Protein AF-A0A9D6KV95-F1 (afdb_monomer)

Solvent-accessible surface area (backbone atoms only — not comparable to full-atom values): 18422 Å² total; per-residue (Å²): 115,72,66,62,53,50,46,55,52,43,50,53,50,42,50,50,50,50,62,64,42,47,57,49,56,52,49,45,55,52,46,52,54,50,48,54,51,51,51,53,50,50,53,53,50,52,51,53,49,51,54,50,44,54,51,52,53,50,56,49,51,55,49,34,58,76,68,70,52,84,75,67,75,80,64,77,76,56,73,48,52,67,50,48,48,52,51,50,52,55,55,71,69,46,84,87,65,51,77,67,52,55,51,51,52,54,54,49,52,58,49,40,52,51,48,43,54,50,52,52,54,48,52,54,51,51,51,52,46,53,52,47,54,55,49,43,55,54,37,51,50,52,47,52,50,51,49,52,51,45,50,52,49,41,43,73,71,32,87,53,58,83,49,45,65,56,55,49,54,50,50,52,50,54,54,72,76,29,95,79,53,66,58,63,60,56,72,68,44,57,77,79,56,55,56,59,52,46,18,28,55,24,0,29,50,18,24,51,57,56,44,52,64,56,67,76,73,48,96,64,86,85,50,74,67,59,52,53,53,45,30,52,44,3,22,50,36,10,45,51,51,53,51,49,52,54,51,49,54,57,58,54,41,77,78,41,99,68,67,77,70,63,59,62,58,61,68,30,68,67,49,34,36,53,50,5,26,51,28,6,50,45,26,62,61,51,50,50,50,50,52,53,51,52,51,47,57,63,53,64,76,66,65,79,86,78,77,84,80,78,88,83,85,83,80,91,78,89,79,83,87,79,86,83,90,85,135

Radius of gyration: 51.61 Å; Cα contacts (8 Å, |Δi|>4): 199; chains: 1; bounding box: 146×83×122 Å

pLDDT: mean 74.91, std 17.54, range [34.06, 97.62]

Mean predicted aligned error: 19.2 Å

Sequence (327 aa):
MRDFARLADADRQIQQLQQQSAGPRGEQLQVQQRIAALDAQSQAAQASVNDARASIVGNIADIEARANVQNSQSVAADVSSQALSQRINALAGRGGLSSGDQRSVTTLRAQVQRMAEQEASHDDTSAERTALVSRQRLVDGQVAESDRQIYALQQQVLPDYQQYTRVRNEAYALQGMSPLGITTLLAQGSPSLLSPLLVVLMGALGSLLYLFPAYLNRPQPVTMAEIAVRLIFGMCAALALYVLLNAAVAGISLTQNAAQASTSSLLNPFTVSLIGIIAGVLSEDIAKWIQDRGRGIFTQSGAPAAAQPAPQDSGSMVNPHGGPNAP

Structure (mmCIF, N/CA/C/O backbone):
data_AF-A0A9D6KV95-F1
#
_entry.id   AF-A0A9D6KV95-F1
#
loop_
_atom_site.group_PDB
_atom_site.id
_atom_site.type_symbol
_atom_site.label_atom_id
_atom_site.label_alt_id
_atom_site.label_comp_id
_atom_site.label_asym_id
_atom_site.label_entity_id
_atom_site.label_seq_id
_atom_site.pdbx_PDB_ins_code
_atom_site.Cartn_x
_atom_site.Cartn_y
_atom_site.Cartn_z
_atom_site.occupancy
_atom_site.B_iso_or_equiv
_atom_site.auth_seq_id
_atom_site.auth_comp_id
_atom_site.auth_asym_id
_atom_site.auth_atom_id
_atom_site.pdbx_PDB_model_num
ATOM 1 N N . MET A 1 1 ? 13.955 -0.085 -39.025 1.00 47.88 1 MET A N 1
ATOM 2 C CA . MET A 1 1 ? 12.845 0.899 -38.926 1.00 47.88 1 MET A CA 1
ATOM 3 C C . MET A 1 1 ? 11.575 0.335 -38.275 1.00 47.88 1 MET A C 1
ATOM 5 O O . MET A 1 1 ? 11.036 1.024 -37.424 1.00 47.88 1 MET A O 1
ATOM 9 N N . ARG A 1 2 ? 11.092 -0.878 -38.608 1.00 57.56 2 ARG A N 1
ATOM 10 C CA . ARG A 1 2 ? 9.844 -1.430 -38.023 1.00 57.56 2 ARG A CA 1
ATOM 11 C C . ARG A 1 2 ? 9.891 -1.671 -36.503 1.00 57.56 2 ARG A C 1
ATOM 13 O O . ARG A 1 2 ? 8.879 -1.453 -35.849 1.00 57.56 2 ARG A O 1
ATOM 20 N N . ASP A 1 3 ? 11.041 -2.040 -35.941 1.00 64.81 3 ASP A N 1
ATOM 21 C CA . ASP A 1 3 ? 11.126 -2.407 -34.514 1.00 64.81 3 ASP A CA 1
ATOM 22 C C . ASP A 1 3 ? 11.155 -1.196 -33.568 1.00 64.81 3 ASP A C 1
ATOM 24 O O . ASP A 1 3 ? 10.534 -1.228 -32.512 1.00 64.81 3 ASP A O 1
ATOM 28 N N . PHE A 1 4 ? 11.765 -0.078 -33.981 1.00 69.31 4 PHE A N 1
ATOM 29 C CA . PHE A 1 4 ? 11.741 1.172 -33.204 1.00 69.31 4 PHE A CA 1
ATOM 30 C C . PHE A 1 4 ? 10.361 1.839 -33.192 1.00 69.31 4 PHE A C 1
ATOM 32 O O . PHE A 1 4 ? 9.965 2.397 -32.174 1.00 69.31 4 PHE A O 1
ATOM 39 N N . ALA A 1 5 ? 9.611 1.760 -34.297 1.00 75.12 5 ALA A N 1
ATOM 40 C CA . ALA A 1 5 ? 8.231 2.243 -34.333 1.00 75.12 5 ALA A CA 1
ATOM 41 C C . ALA A 1 5 ? 7.338 1.432 -33.379 1.00 75.12 5 ALA A C 1
ATOM 43 O O . ALA A 1 5 ? 6.590 2.011 -32.599 1.00 75.12 5 ALA A O 1
ATOM 44 N N . ARG A 1 6 ? 7.494 0.099 -33.364 1.00 76.06 6 ARG A N 1
ATOM 45 C CA . ARG A 1 6 ? 6.788 -0.789 -32.425 1.00 76.06 6 ARG A CA 1
ATOM 46 C C . ARG A 1 6 ? 7.155 -0.523 -30.965 1.00 76.06 6 ARG A C 1
ATOM 48 O O . ARG A 1 6 ? 6.264 -0.522 -30.125 1.00 76.06 6 ARG A O 1
ATOM 55 N N . LEU A 1 7 ? 8.430 -0.259 -30.673 1.00 77.56 7 LEU A N 1
ATOM 56 C CA . LEU A 1 7 ? 8.883 0.133 -29.334 1.00 77.56 7 LEU A CA 1
ATOM 57 C C . LEU A 1 7 ? 8.237 1.455 -28.891 1.00 77.56 7 LEU A C 1
ATOM 59 O O . LEU A 1 7 ? 7.702 1.531 -27.791 1.00 77.56 7 LEU A O 1
ATOM 63 N N . ALA A 1 8 ? 8.225 2.473 -29.756 1.00 77.44 8 ALA A N 1
ATOM 64 C CA . ALA A 1 8 ? 7.615 3.768 -29.452 1.00 77.44 8 ALA A CA 1
ATOM 65 C C . ALA A 1 8 ? 6.086 3.683 -29.276 1.00 77.44 8 ALA A C 1
ATOM 67 O O . ALA A 1 8 ? 5.513 4.385 -28.441 1.00 77.44 8 ALA A O 1
ATOM 68 N N . ASP A 1 9 ? 5.412 2.829 -30.049 1.00 83.31 9 ASP A N 1
ATOM 69 C CA . ASP A 1 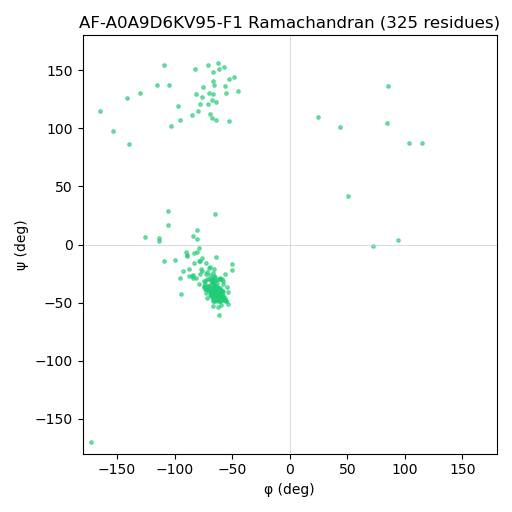9 ? 3.975 2.575 -29.910 1.00 83.31 9 ASP A CA 1
ATOM 70 C C . ASP A 1 9 ? 3.654 1.854 -28.597 1.00 83.31 9 ASP A C 1
ATOM 72 O O . ASP A 1 9 ? 2.756 2.281 -27.868 1.00 83.31 9 ASP A O 1
ATOM 76 N N . ALA A 1 10 ? 4.423 0.817 -28.255 1.00 80.56 10 ALA A N 1
ATOM 77 C CA . ALA A 1 10 ? 4.279 0.103 -26.992 1.00 80.56 10 ALA A CA 1
ATOM 78 C C . ALA A 1 10 ? 4.582 0.999 -25.785 1.00 80.56 10 ALA A C 1
ATOM 80 O O . ALA A 1 10 ? 3.836 0.968 -24.812 1.00 80.56 10 ALA A O 1
ATOM 81 N N . ASP A 1 11 ? 5.602 1.860 -25.851 1.00 81.25 11 ASP A N 1
ATOM 82 C CA . ASP A 1 11 ? 5.902 2.816 -24.781 1.00 81.25 11 ASP A CA 1
ATOM 83 C C . ASP A 1 11 ? 4.758 3.809 -24.560 1.00 81.25 11 ASP A C 1
ATOM 85 O O . ASP A 1 11 ? 4.402 4.087 -23.415 1.00 81.25 11 ASP A O 1
ATOM 89 N N . ARG A 1 12 ? 4.134 4.318 -25.632 1.00 87.38 12 ARG A N 1
ATOM 90 C CA . ARG A 1 12 ? 2.954 5.188 -25.508 1.00 87.38 12 ARG A CA 1
ATOM 91 C C . ARG A 1 12 ? 1.791 4.465 -24.833 1.00 87.38 12 ARG A C 1
ATOM 93 O O . ARG A 1 12 ? 1.151 5.042 -23.957 1.00 87.38 12 ARG A O 1
ATOM 100 N N . GLN A 1 13 ? 1.541 3.210 -25.199 1.00 86.38 13 GLN A N 1
ATOM 101 C CA . GLN A 1 13 ? 0.487 2.397 -24.585 1.00 86.38 13 GLN A CA 1
ATOM 102 C C . GLN A 1 13 ? 0.795 2.070 -23.118 1.00 86.38 13 GLN A C 1
ATOM 104 O O . GLN A 1 13 ? -0.075 2.213 -22.264 1.00 86.38 13 GLN A O 1
ATOM 109 N N . ILE A 1 14 ? 2.043 1.722 -22.794 1.00 82.81 14 ILE A N 1
ATOM 110 C CA . ILE A 1 14 ? 2.486 1.484 -21.415 1.00 82.81 14 ILE A CA 1
ATOM 111 C C . ILE A 1 14 ? 2.344 2.758 -20.578 1.00 82.81 14 ILE A C 1
ATOM 113 O O . ILE A 1 14 ? 1.854 2.684 -19.456 1.00 82.81 14 ILE A O 1
ATOM 117 N N . GLN A 1 15 ? 2.711 3.931 -21.102 1.00 86.25 15 GLN A N 1
ATOM 118 C CA . GLN A 1 15 ? 2.525 5.203 -20.395 1.00 86.25 15 GLN A CA 1
ATOM 119 C C . GLN A 1 15 ? 1.046 5.513 -20.147 1.00 86.25 15 GLN A C 1
ATOM 121 O O . GLN A 1 15 ? 0.695 5.965 -19.058 1.00 86.25 15 GLN A O 1
ATOM 126 N N . GLN A 1 16 ? 0.171 5.243 -21.118 1.00 87.69 16 GLN A N 1
ATOM 127 C CA . GLN A 1 16 ? -1.274 5.404 -20.943 1.00 87.69 16 GLN A CA 1
ATOM 128 C C . GLN A 1 16 ? -1.822 4.457 -19.871 1.00 87.69 16 GLN A C 1
ATOM 130 O O . GLN A 1 16 ? -2.538 4.912 -18.982 1.00 87.69 16 GLN A O 1
ATOM 135 N N . LEU A 1 17 ? -1.436 3.177 -19.890 1.00 82.94 17 LEU A N 1
ATOM 136 C CA . LEU A 1 17 ? -1.817 2.208 -18.855 1.00 82.94 17 LEU A CA 1
ATOM 137 C C . LEU A 1 17 ? -1.282 2.614 -17.476 1.00 82.94 17 LEU A C 1
ATOM 139 O O . LEU A 1 17 ? -2.002 2.555 -16.483 1.00 82.94 17 LEU A O 1
ATOM 143 N N . GLN A 1 18 ? -0.049 3.115 -17.400 1.00 82.56 18 GLN A N 1
ATOM 144 C CA . GLN A 1 18 ? 0.524 3.630 -16.156 1.00 82.56 18 GLN A CA 1
ATOM 145 C C . GLN A 1 18 ? -0.254 4.838 -15.624 1.00 82.56 18 GLN A C 1
ATOM 147 O O . GLN A 1 18 ? -0.575 4.867 -14.438 1.00 82.56 18 GLN A O 1
ATOM 152 N N . GLN A 1 19 ? -0.618 5.793 -16.483 1.00 85.38 19 GLN A N 1
ATOM 153 C CA . GLN A 1 19 ? -1.446 6.940 -16.098 1.00 85.38 19 GLN A CA 1
ATOM 154 C C . GLN A 1 19 ? -2.846 6.509 -15.644 1.00 85.38 19 GLN A C 1
ATOM 156 O O . GLN A 1 19 ? -3.338 7.010 -14.636 1.00 85.38 19 GLN A O 1
ATOM 161 N N . GLN A 1 20 ? -3.464 5.548 -16.333 1.00 85.00 20 GLN A N 1
ATOM 162 C CA . GLN A 1 20 ? -4.770 4.999 -15.957 1.00 85.00 20 GLN A CA 1
ATOM 163 C C . GLN A 1 20 ? -4.712 4.234 -14.626 1.00 85.00 20 GLN A C 1
ATOM 165 O O . GLN A 1 20 ? -5.620 4.357 -13.808 1.00 85.00 20 GLN A O 1
ATOM 170 N N . SER A 1 21 ? -3.625 3.501 -14.368 1.00 85.06 21 SER A N 1
ATOM 171 C CA . SER A 1 21 ? -3.415 2.754 -13.120 1.00 85.06 21 SER A CA 1
ATOM 172 C C . SER A 1 21 ? -2.971 3.624 -11.937 1.00 85.06 21 SER A C 1
ATOM 174 O O . SER A 1 21 ? -3.054 3.181 -10.792 1.00 85.06 21 SER A O 1
ATOM 176 N N . ALA A 1 22 ? -2.535 4.868 -12.171 1.00 78.12 22 ALA A N 1
ATOM 177 C CA . ALA A 1 22 ? -2.068 5.765 -11.114 1.00 78.12 22 ALA A CA 1
ATOM 178 C C . ALA A 1 22 ? -3.171 6.094 -10.093 1.00 78.12 22 ALA A C 1
ATOM 180 O O . ALA A 1 22 ? -2.900 6.127 -8.893 1.00 78.12 22 ALA A O 1
ATOM 181 N N . GLY A 1 23 ? -4.413 6.275 -10.558 1.00 86.81 23 GLY A N 1
ATOM 182 C CA . GLY A 1 23 ? -5.582 6.478 -9.696 1.00 86.81 23 GLY A CA 1
ATOM 183 C C . GLY A 1 23 ? -5.838 5.279 -8.773 1.00 86.81 23 GLY A C 1
ATOM 184 O O . GLY A 1 23 ? -5.733 5.438 -7.557 1.00 86.81 23 GLY A O 1
ATOM 185 N N . PRO A 1 24 ? -6.084 4.072 -9.323 1.00 82.25 24 PRO A N 1
ATOM 186 C CA . PRO A 1 24 ? -6.245 2.844 -8.543 1.00 82.25 24 PRO A CA 1
ATOM 187 C C . PRO A 1 24 ? -5.087 2.565 -7.578 1.00 82.25 24 PRO A C 1
ATOM 189 O O . PRO A 1 24 ? -5.318 2.206 -6.430 1.00 82.25 24 PRO A O 1
ATOM 192 N N . ARG A 1 25 ? -3.831 2.787 -7.985 1.00 80.31 25 ARG A N 1
ATOM 193 C CA . ARG A 1 25 ? -2.664 2.616 -7.099 1.00 80.31 25 ARG A CA 1
ATOM 194 C C . ARG A 1 25 ? -2.654 3.618 -5.940 1.00 80.31 25 ARG A C 1
ATOM 196 O O . ARG A 1 25 ? -2.318 3.254 -4.815 1.00 80.31 25 ARG A O 1
ATOM 203 N N . GLY A 1 26 ? -3.040 4.869 -6.189 1.00 81.69 26 GLY A N 1
ATOM 204 C CA . GLY A 1 26 ? -3.215 5.867 -5.131 1.00 81.69 26 GLY A CA 1
ATOM 205 C C . GLY A 1 26 ? -4.336 5.486 -4.161 1.00 81.69 26 GLY A C 1
ATOM 206 O O . GLY A 1 26 ? -4.163 5.554 -2.944 1.00 81.69 26 GLY A O 1
ATOM 207 N N . GLU A 1 27 ? -5.459 5.011 -4.696 1.00 85.62 27 GLU A N 1
ATOM 208 C CA . GLU A 1 27 ? -6.587 4.508 -3.912 1.00 85.62 27 GLU A CA 1
ATOM 209 C C . GLU A 1 27 ? -6.196 3.295 -3.058 1.00 85.62 27 GLU A C 1
ATOM 211 O O . GLU A 1 27 ? -6.562 3.226 -1.886 1.00 85.62 27 GLU A O 1
ATOM 216 N N . GLN A 1 28 ? -5.397 2.376 -3.600 1.00 82.56 28 GLN A N 1
ATOM 217 C CA . GLN A 1 28 ? -4.895 1.204 -2.888 1.00 82.56 28 GLN A CA 1
ATOM 218 C C . GLN A 1 28 ? -4.137 1.602 -1.615 1.00 82.56 28 GLN A C 1
ATOM 220 O O . GLN A 1 28 ? -4.407 1.069 -0.537 1.00 82.56 28 GLN A O 1
ATOM 225 N N . LEU A 1 29 ? -3.225 2.575 -1.722 1.00 79.00 29 LEU A N 1
ATOM 226 C CA . LEU A 1 29 ? -2.471 3.095 -0.579 1.00 79.00 29 LEU A CA 1
ATOM 227 C C . LEU A 1 29 ? -3.394 3.749 0.454 1.00 79.00 29 LEU A C 1
ATOM 229 O O . LEU A 1 29 ? -3.244 3.508 1.651 1.00 79.00 29 LEU A O 1
ATOM 233 N N . GLN A 1 30 ? -4.375 4.533 0.003 1.00 87.75 30 GLN A N 1
ATOM 234 C CA . GLN A 1 30 ? -5.339 5.179 0.894 1.00 87.75 30 GLN A CA 1
ATOM 235 C C . GLN A 1 30 ? -6.204 4.152 1.642 1.00 87.75 30 GLN A C 1
ATOM 237 O O . GLN A 1 30 ? -6.418 4.284 2.849 1.00 87.75 30 GLN A O 1
ATOM 242 N N . VAL A 1 31 ? -6.683 3.114 0.950 1.00 87.94 31 VAL A N 1
ATOM 243 C CA . VAL A 1 31 ? -7.478 2.034 1.549 1.00 87.94 31 VAL A CA 1
ATOM 244 C C . VAL A 1 31 ? -6.644 1.250 2.563 1.00 87.94 31 VAL A C 1
ATOM 246 O O . VAL A 1 31 ? -7.121 1.016 3.671 1.00 87.94 31 VAL A O 1
ATOM 249 N N . GLN A 1 32 ? -5.389 0.915 2.245 1.00 85.31 32 GLN A N 1
ATOM 250 C CA . GLN A 1 32 ? -4.482 0.239 3.182 1.00 85.31 32 GLN A CA 1
ATOM 251 C C . GLN A 1 32 ? -4.235 1.068 4.448 1.00 85.31 32 GLN A C 1
ATOM 253 O O . GLN A 1 32 ? -4.338 0.543 5.557 1.00 85.31 32 GLN A O 1
ATOM 258 N N . GLN A 1 33 ? -3.965 2.369 4.300 1.00 88.62 33 GLN A N 1
ATOM 259 C CA . GLN A 1 33 ? -3.782 3.276 5.438 1.00 88.62 33 GLN A CA 1
ATOM 260 C C . GLN A 1 33 ? -5.041 3.357 6.308 1.00 88.62 33 GLN A C 1
ATOM 262 O O . GLN A 1 33 ? -4.945 3.321 7.534 1.00 88.62 33 GLN A O 1
ATOM 267 N N . ARG A 1 34 ? -6.227 3.419 5.690 1.00 90.88 34 ARG A N 1
ATOM 268 C CA . ARG A 1 34 ? -7.500 3.476 6.419 1.00 90.88 34 ARG A CA 1
ATOM 269 C C . ARG A 1 34 ? -7.805 2.171 7.154 1.00 90.88 34 ARG A C 1
ATOM 271 O O . ARG A 1 34 ? -8.227 2.228 8.302 1.00 90.88 34 ARG A O 1
ATOM 278 N N . ILE A 1 35 ? -7.544 1.012 6.543 1.00 88.12 35 ILE A N 1
ATOM 279 C CA . ILE A 1 35 ? -7.685 -0.292 7.213 1.00 88.12 35 ILE A CA 1
ATOM 280 C C . ILE A 1 35 ? -6.749 -0.372 8.422 1.00 88.12 35 ILE A C 1
ATOM 282 O O . ILE A 1 35 ? -7.201 -0.723 9.507 1.00 88.12 35 ILE A O 1
ATOM 286 N N . ALA A 1 36 ? -5.479 0.014 8.269 1.00 87.44 36 ALA A N 1
ATOM 287 C CA . ALA A 1 36 ? -4.520 0.008 9.372 1.00 87.44 36 ALA A CA 1
ATOM 288 C C . ALA A 1 36 ? -4.951 0.932 10.528 1.00 87.44 36 ALA A C 1
ATOM 290 O O . ALA A 1 36 ? -4.819 0.566 11.696 1.00 87.44 36 ALA A O 1
ATOM 291 N N . ALA A 1 37 ? -5.504 2.108 10.213 1.00 91.00 37 ALA A N 1
ATOM 292 C CA . ALA A 1 37 ? -6.038 3.028 11.214 1.00 91.00 37 ALA A CA 1
ATOM 293 C C . ALA A 1 37 ? -7.252 2.442 11.959 1.00 91.00 37 ALA A C 1
ATOM 295 O O . ALA A 1 37 ? -7.297 2.504 13.188 1.00 91.00 37 ALA A O 1
ATOM 296 N N . LEU A 1 38 ? -8.201 1.831 11.239 1.00 93.75 38 LEU A N 1
ATOM 297 C CA . LEU A 1 38 ? -9.366 1.169 11.840 1.00 93.75 38 LEU A CA 1
ATOM 298 C C . LEU A 1 38 ? -8.962 -0.043 12.688 1.00 93.75 38 LEU A C 1
ATOM 300 O O . LEU A 1 38 ? -9.546 -0.266 13.744 1.00 93.75 38 LEU A O 1
ATOM 304 N N . ASP A 1 39 ? -7.944 -0.800 12.272 1.00 92.50 39 ASP A N 1
ATOM 305 C CA . ASP A 1 39 ? -7.412 -1.928 13.043 1.00 92.50 39 ASP A CA 1
ATOM 306 C C . ASP A 1 39 ? -6.805 -1.459 14.370 1.00 92.50 39 ASP A C 1
ATOM 308 O O . ASP A 1 39 ? -7.109 -2.025 15.422 1.00 92.50 39 ASP A O 1
ATOM 312 N N . ALA A 1 40 ? -6.013 -0.383 14.350 1.00 91.81 40 ALA A N 1
ATOM 313 C CA . ALA A 1 40 ? -5.472 0.218 15.567 1.00 91.81 40 ALA A CA 1
ATOM 314 C C . ALA A 1 40 ? -6.585 0.756 16.487 1.00 91.81 40 ALA A C 1
ATOM 316 O O . ALA A 1 40 ? -6.553 0.531 17.698 1.00 91.81 40 ALA A O 1
ATOM 317 N N . GLN A 1 41 ? -7.598 1.422 15.919 1.00 93.75 41 GLN A N 1
ATOM 318 C CA . GLN A 1 41 ? -8.750 1.928 16.669 1.00 93.75 41 GLN A CA 1
ATOM 319 C C . GLN A 1 41 ? -9.572 0.793 17.295 1.00 93.75 41 GLN A C 1
ATOM 321 O O . GLN A 1 41 ? -9.937 0.876 18.465 1.00 93.75 41 GLN A O 1
ATOM 326 N N . SER A 1 42 ? -9.824 -0.282 16.545 1.00 92.69 42 SER A N 1
ATOM 327 C CA . SER A 1 42 ? -10.552 -1.469 17.003 1.00 92.69 42 SER A CA 1
ATOM 328 C C . SER A 1 42 ? -9.823 -2.173 18.148 1.00 92.69 42 SER A C 1
ATOM 330 O O . SER A 1 42 ? -10.442 -2.511 19.156 1.00 92.69 42 SER A O 1
ATOM 332 N N . GLN A 1 43 ? -8.499 -2.325 18.051 1.00 93.81 43 GLN A N 1
ATOM 333 C CA . GLN A 1 43 ? -7.684 -2.897 19.128 1.00 93.81 43 GLN A CA 1
ATOM 334 C C . GLN A 1 43 ? -7.721 -2.036 20.397 1.00 93.81 43 GLN A C 1
ATOM 336 O O . GLN A 1 43 ? -7.900 -2.568 21.493 1.00 93.81 43 GLN A O 1
ATOM 341 N N . ALA A 1 44 ? -7.598 -0.713 20.255 1.00 92.50 44 ALA A N 1
ATOM 342 C CA . ALA A 1 44 ? -7.677 0.213 21.381 1.00 92.50 44 ALA A CA 1
ATOM 343 C C . ALA A 1 44 ? -9.068 0.204 22.042 1.00 92.50 44 ALA A C 1
ATOM 345 O O . ALA A 1 44 ? -9.169 0.152 23.269 1.00 92.50 44 ALA A O 1
ATOM 346 N N . ALA A 1 45 ? -10.138 0.196 21.241 1.00 91.88 45 ALA A N 1
ATOM 347 C CA . ALA A 1 45 ? -11.510 0.098 21.731 1.00 91.88 45 ALA A CA 1
ATOM 348 C C . ALA A 1 45 ? -11.752 -1.229 22.463 1.00 91.88 45 ALA A C 1
ATOM 350 O O . ALA A 1 45 ? -12.287 -1.228 23.569 1.00 91.88 45 ALA A O 1
ATOM 351 N N . GLN A 1 46 ? -11.288 -2.351 21.905 1.00 94.12 46 GLN A N 1
ATOM 352 C CA . GLN A 1 46 ? -11.420 -3.666 22.529 1.00 94.12 46 GLN A CA 1
ATOM 353 C C . GLN A 1 46 ? -10.694 -3.739 23.876 1.00 94.12 46 GLN A C 1
ATOM 355 O O . GLN A 1 46 ? -11.242 -4.280 24.836 1.00 94.12 46 GLN A O 1
ATOM 360 N N . ALA A 1 47 ? -9.481 -3.185 23.965 1.00 95.19 47 ALA A N 1
ATOM 361 C CA . ALA A 1 47 ? -8.745 -3.099 25.223 1.00 95.19 47 ALA A CA 1
ATOM 362 C C . ALA A 1 47 ? -9.528 -2.280 26.263 1.00 95.19 47 ALA A C 1
ATOM 364 O O . ALA A 1 47 ? -9.775 -2.767 27.364 1.00 95.19 47 ALA A O 1
ATOM 365 N N . SER A 1 48 ? -10.026 -1.098 25.879 1.00 94.75 48 SER A N 1
ATOM 366 C CA . SER A 1 48 ? -10.829 -0.250 26.768 1.00 94.75 48 SER A CA 1
ATOM 367 C C . SER A 1 48 ? -12.127 -0.923 27.230 1.00 94.75 48 SER A C 1
ATOM 369 O O . SER A 1 48 ? -12.513 -0.763 28.388 1.00 94.75 48 SER A O 1
ATOM 371 N N . VAL A 1 49 ? -12.816 -1.659 26.351 1.00 94.75 49 VAL A N 1
ATOM 372 C CA . VAL A 1 49 ? -14.036 -2.404 26.702 1.00 94.75 49 VAL A CA 1
ATOM 373 C C . VAL A 1 49 ? -13.704 -3.554 27.650 1.00 94.75 49 VAL A C 1
ATOM 375 O O . VAL A 1 49 ? -14.422 -3.766 28.624 1.00 94.75 49 VAL A O 1
ATOM 378 N N . ASN A 1 50 ? -12.606 -4.275 27.421 1.00 94.31 50 ASN A N 1
ATOM 379 C CA . ASN A 1 50 ? -12.173 -5.357 28.306 1.00 94.31 50 ASN A CA 1
ATOM 380 C C . ASN A 1 50 ? -11.817 -4.842 29.711 1.00 94.31 50 ASN A C 1
ATOM 382 O O . ASN A 1 50 ? -12.242 -5.445 30.699 1.00 94.31 50 ASN A O 1
ATOM 386 N N . ASP A 1 51 ? -11.120 -3.708 29.808 1.00 95.75 51 ASP A N 1
ATOM 387 C CA . ASP A 1 51 ? -10.808 -3.060 31.087 1.00 95.75 51 ASP A CA 1
ATOM 388 C C . ASP A 1 51 ? -12.086 -2.603 31.811 1.00 95.75 51 ASP A C 1
ATOM 390 O O . ASP A 1 51 ? -12.254 -2.833 33.014 1.00 95.75 51 ASP A O 1
ATOM 394 N N . ALA A 1 52 ? -13.035 -2.014 31.073 1.00 95.06 52 ALA A N 1
ATOM 395 C CA . ALA A 1 52 ? -14.336 -1.624 31.611 1.00 95.06 52 ALA A CA 1
ATOM 396 C C . ALA A 1 52 ? -15.131 -2.839 32.118 1.00 95.06 52 ALA A C 1
ATOM 398 O O . ALA A 1 52 ? -15.658 -2.802 33.231 1.00 95.06 52 ALA A O 1
ATOM 399 N N . ARG A 1 53 ? -15.168 -3.939 31.353 1.00 95.00 53 ARG A N 1
ATOM 400 C CA . ARG A 1 53 ? -15.804 -5.203 31.762 1.00 95.00 53 ARG A CA 1
ATOM 401 C C . ARG A 1 53 ? -15.182 -5.744 33.042 1.00 95.00 53 ARG A C 1
ATOM 403 O O . ARG A 1 53 ? -15.919 -6.066 33.970 1.00 95.00 53 ARG A O 1
ATOM 410 N N . ALA A 1 54 ? -13.853 -5.802 33.127 1.00 94.25 54 ALA A N 1
ATOM 411 C CA . ALA A 1 54 ? -13.155 -6.274 34.321 1.00 94.25 54 ALA A CA 1
ATOM 412 C C . ALA A 1 54 ? -13.495 -5.420 35.556 1.00 94.25 54 ALA A C 1
ATOM 414 O O . ALA A 1 54 ? -13.798 -5.963 36.620 1.00 94.25 54 ALA A O 1
ATOM 415 N N . SER A 1 55 ? -13.528 -4.092 35.401 1.00 95.69 55 SER A N 1
ATOM 416 C CA . SER A 1 55 ? -13.923 -3.170 36.471 1.00 95.69 55 SER A CA 1
ATOM 417 C C . SER A 1 55 ? -15.378 -3.372 36.913 1.00 95.69 55 SER A C 1
ATOM 419 O O . SER A 1 55 ? -15.653 -3.472 38.110 1.00 95.69 55 SER A O 1
ATOM 421 N N . ILE A 1 56 ? -16.315 -3.483 35.966 1.00 94.88 56 ILE A N 1
ATOM 422 C CA . ILE A 1 56 ? -17.741 -3.705 36.249 1.00 94.88 56 ILE A CA 1
ATOM 423 C C . ILE A 1 56 ? -17.943 -5.044 36.965 1.00 94.88 56 ILE A C 1
ATOM 425 O O . ILE A 1 56 ? -18.635 -5.091 37.980 1.00 94.88 56 ILE A O 1
ATOM 429 N N . VAL A 1 57 ? -17.315 -6.118 36.479 1.00 93.88 57 VAL A N 1
ATOM 430 C CA . VAL A 1 57 ? -17.386 -7.453 37.093 1.00 93.88 57 VAL A CA 1
ATOM 431 C C . VAL A 1 57 ? -16.839 -7.432 38.521 1.00 93.88 57 VAL A C 1
ATOM 433 O O . VAL A 1 57 ? -17.482 -7.986 39.411 1.00 93.88 57 VAL A O 1
ATOM 436 N N . GLY A 1 58 ? -15.707 -6.761 38.759 1.00 93.12 58 GLY A N 1
ATOM 437 C CA . GLY A 1 58 ? -15.140 -6.595 40.101 1.00 93.12 58 GLY A CA 1
ATOM 438 C C . GLY A 1 58 ? -16.088 -5.856 41.049 1.00 93.12 58 GLY A C 1
ATOM 439 O O . GLY A 1 58 ? -16.407 -6.355 42.124 1.00 93.12 58 GLY A O 1
ATOM 440 N N . ASN A 1 59 ? -16.635 -4.719 40.612 1.00 94.88 59 ASN A N 1
ATOM 441 C CA . ASN A 1 59 ? -17.583 -3.935 41.408 1.00 94.88 59 ASN A CA 1
ATOM 442 C C . ASN A 1 59 ? -18.877 -4.708 41.726 1.00 94.88 59 ASN A C 1
ATOM 444 O O . ASN A 1 59 ? -19.420 -4.585 42.824 1.00 94.88 59 ASN A O 1
ATOM 448 N N . ILE A 1 60 ? -19.384 -5.499 40.774 1.00 92.88 60 ILE A N 1
ATOM 449 C CA . ILE A 1 60 ? -20.542 -6.379 40.983 1.00 92.88 60 ILE A CA 1
ATOM 450 C C . ILE A 1 60 ? -20.214 -7.442 42.037 1.00 92.88 60 ILE A C 1
ATOM 452 O O . ILE A 1 60 ? -21.000 -7.629 42.964 1.00 92.88 60 ILE A O 1
ATOM 456 N N . ALA A 1 61 ? -19.053 -8.096 41.927 1.00 91.19 61 ALA A N 1
ATOM 457 C CA . ALA A 1 61 ? -18.618 -9.118 42.876 1.00 91.19 61 ALA A CA 1
ATOM 458 C C . ALA A 1 61 ? -18.474 -8.560 44.303 1.00 91.19 61 ALA A C 1
ATOM 460 O O . ALA A 1 61 ? -18.904 -9.204 45.260 1.00 91.19 61 ALA A O 1
ATOM 461 N N . ASP A 1 62 ? -17.955 -7.340 44.452 1.00 92.88 62 ASP A N 1
ATOM 462 C CA . ASP A 1 62 ? -17.845 -6.666 45.749 1.00 92.88 62 ASP A CA 1
ATOM 463 C C . ASP A 1 62 ? -19.217 -6.378 46.382 1.00 92.88 62 ASP A C 1
ATOM 465 O O . ASP A 1 62 ? -19.400 -6.547 47.591 1.00 92.88 62 ASP A O 1
ATOM 469 N N . ILE A 1 63 ? -20.198 -5.946 45.579 1.00 92.62 63 ILE A N 1
ATOM 470 C CA . ILE A 1 63 ? -21.574 -5.711 46.047 1.00 92.62 63 ILE A CA 1
ATOM 471 C C . ILE A 1 63 ? -22.236 -7.037 46.435 1.00 92.62 63 ILE A C 1
ATOM 473 O O . ILE A 1 63 ? -22.877 -7.120 47.482 1.00 92.62 63 ILE A O 1
ATOM 477 N N . GLU A 1 64 ? -22.067 -8.081 45.624 1.00 90.81 64 GLU A N 1
ATOM 478 C CA . GLU A 1 64 ? -22.592 -9.420 45.903 1.00 90.81 64 GLU A CA 1
ATOM 479 C C . GLU A 1 64 ? -22.028 -10.001 47.201 1.00 90.81 64 GLU A C 1
ATOM 481 O O . GLU A 1 64 ? -22.788 -10.532 48.014 1.00 90.81 64 GLU A O 1
ATOM 486 N N . ALA A 1 65 ? -20.722 -9.843 47.429 1.00 90.62 65 ALA A N 1
ATOM 487 C CA . ALA A 1 65 ? -20.063 -10.276 48.654 1.00 90.62 65 ALA A CA 1
ATOM 488 C C . ALA A 1 65 ? -20.626 -9.547 49.886 1.00 90.62 65 ALA A C 1
ATOM 490 O O . ALA A 1 65 ? -20.976 -10.192 50.875 1.00 90.62 65 ALA A O 1
ATOM 491 N N . ARG A 1 66 ? -20.791 -8.216 49.818 1.00 92.56 66 ARG A N 1
ATOM 492 C CA . ARG A 1 66 ? -21.391 -7.422 50.910 1.00 92.56 66 ARG A CA 1
ATOM 493 C C . ARG A 1 66 ? -22.856 -7.772 51.167 1.00 92.56 66 ARG A C 1
ATOM 495 O O . ARG A 1 66 ? -23.293 -7.760 52.314 1.00 92.56 66 ARG A O 1
ATOM 502 N N . ALA A 1 67 ? -23.603 -8.106 50.120 1.00 90.12 67 ALA A N 1
ATOM 503 C CA . ALA A 1 67 ? -25.004 -8.508 50.207 1.00 90.12 67 ALA A CA 1
ATOM 504 C C . ALA A 1 67 ? -25.201 -10.006 50.533 1.00 90.12 67 ALA A C 1
ATOM 506 O O . ALA A 1 67 ? -26.336 -10.489 50.498 1.00 90.12 67 ALA A O 1
ATOM 507 N N . ASN A 1 68 ? -24.120 -10.739 50.845 1.00 89.38 68 ASN A N 1
ATOM 508 C CA . ASN A 1 68 ? -24.113 -12.175 51.142 1.00 89.38 68 ASN A CA 1
ATOM 509 C C . ASN A 1 68 ? -24.842 -13.014 50.070 1.00 89.38 68 ASN A C 1
ATOM 511 O O . ASN A 1 68 ? -25.640 -13.908 50.365 1.00 89.38 68 ASN A O 1
ATOM 515 N N . VAL A 1 69 ? -24.617 -12.680 48.796 1.00 83.75 69 VAL A N 1
ATOM 516 C CA . VAL A 1 69 ? -25.182 -13.406 47.656 1.00 83.75 69 VAL A CA 1
ATOM 517 C C . VAL A 1 69 ? -24.270 -14.587 47.333 1.00 83.75 69 VAL A C 1
ATOM 519 O O . VAL A 1 69 ? -23.147 -14.404 46.873 1.00 83.75 69 VAL A O 1
ATOM 522 N N . GLN A 1 70 ? -24.738 -15.817 47.562 1.00 72.25 70 GLN A N 1
ATOM 523 C CA . GLN A 1 70 ? -24.031 -17.007 47.083 1.00 72.25 70 GLN A CA 1
ATOM 524 C C . GLN A 1 70 ? -24.080 -17.053 45.553 1.00 72.25 70 GLN A C 1
ATOM 526 O O . GLN A 1 70 ? -25.130 -17.296 44.957 1.00 72.25 70 GLN A O 1
ATOM 531 N N . ASN A 1 71 ? -22.929 -16.815 44.927 1.00 63.72 71 ASN A N 1
ATOM 532 C CA . ASN A 1 71 ? -22.768 -16.890 43.483 1.00 63.72 71 ASN A CA 1
ATOM 533 C C . ASN A 1 71 ? -22.882 -18.340 43.007 1.00 63.72 71 ASN A C 1
ATOM 535 O O . ASN A 1 71 ? -21.994 -19.160 43.241 1.00 63.72 71 ASN A O 1
ATOM 539 N N . SER A 1 72 ? -23.943 -18.657 42.269 1.00 57.34 72 SER A N 1
ATOM 540 C CA . SER A 1 72 ? -23.942 -19.810 41.371 1.00 57.34 72 SER A CA 1
ATOM 541 C C . SER A 1 72 ? -22.895 -19.555 40.279 1.00 57.34 72 SER A C 1
ATOM 543 O O . SER A 1 72 ? -23.082 -18.702 39.412 1.00 57.34 72 SER A O 1
ATOM 545 N N . GLN A 1 73 ? -21.772 -20.276 40.363 1.00 55.53 73 GLN A N 1
ATOM 546 C CA . GLN A 1 73 ? -20.528 -20.109 39.590 1.00 55.53 73 GLN A CA 1
ATOM 547 C C . GLN A 1 73 ? -20.697 -20.012 38.057 1.00 55.53 73 GLN A C 1
ATOM 549 O O . GLN A 1 73 ? -19.798 -19.530 37.376 1.00 55.53 73 GLN A O 1
ATOM 554 N N . SER A 1 74 ? -21.845 -20.408 37.503 1.00 50.69 74 SER A N 1
ATOM 555 C CA . SER A 1 74 ? -22.137 -20.383 36.063 1.00 50.69 74 SER A CA 1
ATOM 556 C C . SER A 1 74 ? -22.382 -18.983 35.469 1.00 50.69 74 SER A C 1
ATOM 558 O O . SER A 1 74 ? -22.302 -18.835 34.257 1.00 50.69 74 SER A O 1
ATOM 560 N N . VAL A 1 75 ? -22.640 -17.948 36.283 1.00 55.06 75 VAL A N 1
ATOM 561 C CA . VAL A 1 75 ? -22.927 -16.570 35.802 1.00 55.06 75 VAL A CA 1
ATOM 562 C C . VAL A 1 75 ? -21.652 -15.718 35.646 1.00 55.06 75 VAL A C 1
ATOM 564 O O . VAL A 1 75 ? -21.684 -14.637 35.070 1.00 55.06 75 VAL A O 1
ATOM 567 N N . ALA A 1 76 ? -20.498 -16.195 36.124 1.00 59.41 76 ALA A N 1
ATOM 568 C CA . ALA A 1 76 ? -19.234 -15.454 36.048 1.00 59.41 76 ALA A CA 1
ATOM 569 C C . ALA A 1 76 ? -18.546 -15.519 34.669 1.00 59.41 76 ALA A C 1
ATOM 571 O O . ALA A 1 76 ? -17.623 -14.747 34.423 1.00 59.41 76 ALA A O 1
ATOM 572 N N . ALA A 1 77 ? -18.971 -16.429 33.786 1.00 70.81 77 ALA A N 1
ATOM 573 C CA . ALA A 1 77 ? -18.338 -16.633 32.482 1.00 70.81 77 ALA A CA 1
ATOM 574 C C . ALA A 1 77 ? -18.857 -15.683 31.388 1.00 70.81 77 ALA A C 1
ATOM 576 O O . ALA A 1 77 ? -18.119 -15.383 30.451 1.00 70.81 77 ALA A O 1
ATOM 577 N N . ASP A 1 78 ? -20.100 -15.201 31.498 1.00 85.50 78 ASP A N 1
ATOM 578 C CA . ASP A 1 78 ? -20.686 -14.286 30.517 1.00 85.50 78 ASP A CA 1
ATOM 579 C C . ASP A 1 78 ? -20.511 -12.829 30.967 1.00 85.50 78 ASP A C 1
ATOM 581 O O . ASP A 1 78 ? -21.145 -12.355 31.911 1.00 85.50 78 ASP A O 1
ATOM 585 N N . VAL A 1 79 ? -19.602 -12.131 30.287 1.00 91.25 79 VAL A N 1
ATOM 586 C CA . VAL A 1 79 ? -19.251 -10.721 30.526 1.00 91.25 79 VAL A CA 1
ATOM 587 C C . VAL A 1 79 ? -19.811 -9.789 29.449 1.00 91.25 79 VAL A C 1
ATOM 589 O O . VAL A 1 79 ? -19.352 -8.654 29.314 1.00 91.25 79 VAL A O 1
ATOM 592 N N . SER A 1 80 ? -20.782 -10.256 28.659 1.00 92.81 80 SER A N 1
ATOM 593 C CA . SER A 1 80 ? -21.484 -9.410 27.693 1.00 92.81 80 SER A CA 1
ATOM 594 C C . SER A 1 80 ? -22.232 -8.268 28.391 1.00 92.81 80 SER A C 1
ATOM 596 O O . SER A 1 80 ? -22.689 -8.398 29.531 1.00 92.81 80 SER A O 1
ATOM 598 N N . SER A 1 81 ? -22.402 -7.136 27.703 1.00 94.00 81 SER A N 1
ATOM 599 C CA . SER A 1 81 ? -23.194 -6.002 28.203 1.00 94.00 81 SER A CA 1
ATOM 600 C C . SER A 1 81 ? -24.617 -6.411 28.605 1.00 94.00 81 SER A C 1
ATOM 602 O O . SER A 1 81 ? -25.134 -5.955 29.627 1.00 94.00 81 SER A O 1
ATOM 604 N N . GLN A 1 82 ? -25.223 -7.340 27.862 1.00 94.12 82 GLN A N 1
ATOM 605 C CA . GLN A 1 82 ? -26.538 -7.912 28.153 1.00 94.12 82 GLN A CA 1
ATOM 606 C C . GLN A 1 82 ? -26.540 -8.735 29.450 1.00 94.12 82 GLN A C 1
ATOM 608 O O . GLN A 1 82 ? -27.393 -8.499 30.309 1.00 94.12 82 GLN A O 1
ATOM 613 N N . ALA A 1 83 ? -25.577 -9.644 29.636 1.00 92.69 83 ALA A N 1
ATOM 614 C CA . ALA A 1 83 ? -25.466 -10.446 30.856 1.00 92.69 83 ALA A CA 1
ATOM 615 C C . ALA A 1 83 ? -25.170 -9.580 32.091 1.00 92.69 83 ALA A C 1
ATOM 617 O O . ALA A 1 83 ? -25.809 -9.733 33.137 1.00 92.69 83 ALA A O 1
ATOM 618 N N . LEU A 1 84 ? -24.267 -8.604 31.959 1.00 94.12 84 LEU A N 1
ATOM 619 C CA . LEU A 1 84 ? -23.953 -7.651 33.026 1.00 94.12 84 LEU A CA 1
ATOM 620 C C . LEU A 1 84 ? -25.172 -6.794 33.388 1.00 94.12 84 LEU A C 1
ATOM 622 O O . LEU A 1 84 ? -25.464 -6.615 34.571 1.00 94.12 84 LEU A O 1
ATOM 626 N N . SER A 1 85 ? -25.939 -6.327 32.398 1.00 95.44 85 SER A N 1
ATOM 627 C CA . SER A 1 85 ? -27.187 -5.588 32.624 1.00 95.44 85 SER A CA 1
ATOM 628 C C . SER A 1 85 ? -28.219 -6.425 33.389 1.00 95.44 85 SER A C 1
ATOM 630 O O . SER A 1 85 ? -28.789 -5.959 34.380 1.00 95.44 85 SER A O 1
ATOM 632 N N . GLN A 1 86 ? -28.419 -7.688 32.999 1.00 94.38 86 GLN A N 1
ATOM 633 C CA . GLN A 1 86 ? -29.319 -8.610 33.700 1.00 94.38 86 GLN A CA 1
ATOM 634 C C . GLN A 1 86 ? -28.886 -8.835 35.154 1.00 94.38 86 GLN A C 1
ATOM 636 O O . GLN A 1 86 ? -29.717 -8.763 36.061 1.00 94.38 86 GLN A O 1
ATOM 641 N N . ARG A 1 87 ? -27.585 -9.030 35.395 1.00 92.06 87 ARG A N 1
ATOM 642 C CA . ARG A 1 87 ? -27.020 -9.238 36.736 1.00 92.06 87 ARG A CA 1
ATOM 643 C C . ARG A 1 87 ? -27.181 -8.009 37.630 1.00 92.06 87 ARG A C 1
ATOM 645 O O . ARG A 1 87 ? -27.615 -8.130 38.775 1.00 92.06 87 ARG A O 1
ATOM 652 N N . ILE A 1 88 ? -26.932 -6.815 37.095 1.00 94.19 88 ILE A N 1
ATOM 653 C CA . ILE A 1 88 ? -27.150 -5.552 37.814 1.00 94.19 88 ILE A CA 1
ATOM 654 C C . ILE A 1 88 ? -28.640 -5.343 38.118 1.00 94.19 88 ILE A C 1
ATOM 656 O O . ILE A 1 88 ? -28.990 -4.886 39.206 1.00 94.19 88 ILE A O 1
ATOM 660 N N . ASN A 1 89 ? -29.538 -5.698 37.195 1.00 94.69 89 ASN A N 1
ATOM 661 C CA . ASN A 1 89 ? -30.980 -5.610 37.424 1.00 94.69 89 ASN A CA 1
ATOM 662 C C . ASN A 1 89 ? -31.468 -6.605 38.484 1.00 94.69 89 ASN A C 1
ATOM 664 O O . ASN A 1 89 ? -32.292 -6.233 39.320 1.00 94.69 89 ASN A O 1
ATOM 668 N N . ALA A 1 90 ? -30.918 -7.821 38.508 1.00 92.62 90 ALA A N 1
ATOM 669 C CA . ALA A 1 90 ? -31.184 -8.798 39.559 1.00 92.62 90 ALA A CA 1
ATOM 670 C C . ALA A 1 90 ? -30.703 -8.305 40.935 1.00 92.62 90 ALA A C 1
ATOM 672 O O . ALA A 1 90 ? -31.429 -8.437 41.921 1.00 92.62 90 ALA A O 1
ATOM 673 N N . LEU A 1 91 ? -29.523 -7.674 41.002 1.00 92.06 91 LEU A N 1
ATOM 674 C CA . LEU A 1 91 ? -29.021 -7.033 42.220 1.00 92.06 91 LEU A CA 1
ATOM 675 C C . LEU A 1 91 ? -29.933 -5.898 42.683 1.00 92.06 91 LEU A C 1
ATOM 677 O O . LEU A 1 91 ? -30.330 -5.869 43.842 1.00 92.06 91 LEU A O 1
ATOM 681 N N . ALA A 1 92 ? -30.315 -4.996 41.781 1.00 94.38 92 ALA A N 1
ATOM 682 C CA . ALA A 1 92 ? -31.183 -3.866 42.105 1.00 94.38 92 ALA A CA 1
ATOM 683 C C . ALA A 1 92 ? -32.570 -4.286 42.619 1.00 94.38 92 ALA A C 1
ATOM 685 O O . ALA A 1 92 ? -33.183 -3.548 43.385 1.00 94.38 92 ALA A O 1
ATOM 686 N N . GLY A 1 93 ? -33.072 -5.444 42.179 1.00 93.25 93 GLY A N 1
ATOM 687 C CA . GLY A 1 93 ? -34.342 -6.008 42.635 1.00 93.25 93 GLY A CA 1
ATOM 688 C C . GLY A 1 93 ? -34.279 -6.652 44.023 1.00 93.25 93 GLY A C 1
ATOM 689 O O . GLY A 1 93 ? -35.327 -6.962 44.590 1.00 93.25 93 GLY A O 1
ATOM 690 N N . ARG A 1 94 ? -33.084 -6.861 44.596 1.00 89.00 94 ARG A N 1
ATOM 691 C CA . ARG A 1 94 ? -32.950 -7.421 45.945 1.00 89.00 94 ARG A CA 1
ATOM 692 C C . ARG A 1 94 ? -33.263 -6.374 47.011 1.00 89.00 94 ARG A C 1
ATOM 694 O O . ARG A 1 94 ? -32.642 -5.315 47.082 1.00 89.00 94 ARG A O 1
ATOM 701 N N . GLY A 1 95 ? -34.176 -6.727 47.913 1.00 87.81 95 GLY A N 1
ATOM 702 C CA . GLY A 1 95 ? -34.334 -6.022 49.182 1.00 87.81 95 GLY A CA 1
ATOM 703 C C . GLY A 1 95 ? -33.103 -6.210 50.075 1.00 87.81 95 GLY A C 1
ATOM 704 O O . GLY A 1 95 ? -32.455 -7.253 50.032 1.00 87.81 95 GLY A O 1
ATOM 705 N N . GLY A 1 96 ? -32.783 -5.203 50.892 1.00 89.00 96 GLY A N 1
ATOM 706 C CA . GLY A 1 96 ? -31.702 -5.281 51.886 1.00 89.00 96 GLY A CA 1
ATOM 707 C C . GLY A 1 96 ? -30.336 -4.746 51.442 1.00 89.00 96 GLY A C 1
ATOM 708 O O . GLY A 1 96 ? -29.390 -4.820 52.220 1.00 89.00 96 GLY A O 1
ATOM 709 N N . LEU A 1 97 ? -30.214 -4.172 50.239 1.00 93.88 97 LEU A N 1
ATOM 710 C CA . LEU A 1 97 ? -29.004 -3.443 49.844 1.00 93.88 97 LEU A CA 1
ATOM 711 C C . LEU A 1 97 ? -28.815 -2.183 50.696 1.00 93.88 97 LEU A C 1
ATOM 713 O O . LEU A 1 97 ? -29.765 -1.422 50.907 1.00 93.88 97 LEU A O 1
ATOM 717 N N . SER A 1 98 ? -27.574 -1.927 51.117 1.00 96.00 98 SER A N 1
ATOM 718 C CA . SER A 1 98 ? -27.217 -0.677 51.789 1.00 96.00 98 SER A CA 1
ATOM 719 C C . SER A 1 98 ? -27.448 0.528 50.864 1.00 96.00 98 SER A C 1
ATOM 721 O O . SER A 1 98 ? -27.410 0.411 49.637 1.00 96.00 98 SER A O 1
ATOM 723 N N . SER A 1 99 ? -27.651 1.720 51.430 1.00 95.44 99 SER A N 1
ATOM 724 C CA . SER A 1 99 ? -27.808 2.949 50.632 1.00 95.44 99 SER A CA 1
ATOM 725 C C . SER A 1 99 ? -26.570 3.264 49.780 1.00 95.44 99 SER A C 1
ATOM 727 O O . SER A 1 99 ? -26.698 3.848 48.704 1.00 95.44 99 SER A O 1
ATOM 729 N N . GLY A 1 100 ? -25.380 2.851 50.229 1.00 95.88 100 GLY A N 1
ATOM 730 C CA . GLY A 1 100 ? -24.145 2.925 49.450 1.00 95.88 100 GLY A CA 1
ATOM 731 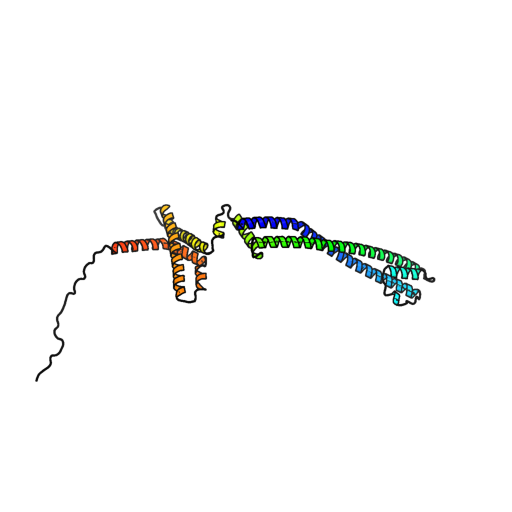C C . GLY A 1 100 ? -24.178 2.000 48.234 1.00 95.88 100 GLY A C 1
ATOM 732 O O . GLY A 1 100 ? -23.930 2.452 47.118 1.00 95.88 100 GLY A O 1
ATOM 733 N N . ASP A 1 101 ? -24.569 0.738 48.421 1.00 95.44 101 ASP A N 1
ATOM 734 C CA . ASP A 1 101 ? -24.637 -0.239 47.327 1.00 95.44 101 ASP A CA 1
ATOM 735 C C . ASP A 1 101 ? -25.708 0.122 46.292 1.00 95.44 101 ASP A C 1
ATOM 737 O O . ASP A 1 101 ? -25.478 -0.037 45.096 1.00 95.44 101 ASP A O 1
ATOM 741 N N . GLN A 1 102 ? -26.842 0.692 46.710 1.00 96.00 102 GLN A N 1
ATOM 742 C CA . GLN A 1 102 ? -27.875 1.180 45.783 1.00 96.00 102 GLN A CA 1
ATOM 743 C C . GLN A 1 102 ? -27.343 2.272 44.836 1.00 96.00 102 GLN A C 1
ATOM 745 O O . GLN A 1 102 ? -27.657 2.280 43.639 1.00 96.00 102 GLN A O 1
ATOM 750 N N . ARG A 1 103 ? -26.494 3.179 45.342 1.00 96.75 103 ARG A N 1
ATOM 751 C CA . ARG A 1 103 ? -25.818 4.181 44.502 1.00 96.75 103 ARG A CA 1
ATOM 752 C C . ARG A 1 103 ? -24.819 3.517 43.560 1.00 96.75 103 ARG A C 1
ATOM 754 O O . ARG A 1 103 ? -24.823 3.832 42.373 1.00 96.75 103 ARG A O 1
ATOM 761 N N . SER A 1 104 ? -24.023 2.569 44.054 1.00 96.00 104 SER A N 1
ATOM 762 C CA . SER A 1 104 ? -23.062 1.820 43.234 1.00 96.00 104 SER A CA 1
ATOM 763 C C . SER A 1 104 ? -23.743 1.057 42.095 1.00 96.00 104 SER A C 1
ATOM 765 O O . SER A 1 104 ? -23.304 1.150 40.954 1.00 96.00 104 SER A O 1
ATOM 767 N N . VAL A 1 105 ? -24.868 0.386 42.362 1.00 96.44 105 VAL A N 1
ATOM 768 C CA . VAL A 1 105 ? -25.700 -0.285 41.347 1.00 96.44 105 VAL A CA 1
ATOM 769 C C . VAL A 1 105 ? -26.186 0.703 40.283 1.00 96.44 105 VAL A C 1
ATOM 771 O O . VAL A 1 105 ? -26.145 0.401 39.092 1.00 96.44 105 VAL A O 1
ATOM 774 N N . THR A 1 106 ? -26.603 1.905 40.686 1.00 96.50 106 THR A N 1
ATOM 775 C CA . THR A 1 106 ? -27.027 2.957 39.746 1.00 96.50 106 THR A CA 1
ATOM 776 C C . THR A 1 106 ? -25.869 3.407 38.848 1.00 96.50 106 THR A C 1
ATOM 778 O O . THR A 1 106 ? -26.036 3.511 37.632 1.00 96.50 106 THR A O 1
ATOM 781 N N . THR A 1 107 ? -24.675 3.596 39.415 1.00 97.50 107 THR A N 1
ATOM 782 C CA . THR A 1 107 ? -23.456 3.909 38.652 1.00 97.50 107 THR A CA 1
ATOM 783 C C . THR A 1 107 ? -23.080 2.782 37.688 1.00 97.50 107 THR A C 1
ATOM 785 O O . THR A 1 107 ? -22.752 3.056 36.533 1.00 97.50 107 THR A O 1
ATOM 788 N N . LEU A 1 108 ? -23.174 1.520 38.120 1.00 97.25 108 LEU A N 1
ATOM 789 C CA . LEU A 1 108 ? -22.881 0.352 37.285 1.00 97.25 108 LEU A CA 1
ATOM 790 C C . LEU A 1 108 ? -23.838 0.242 36.097 1.00 97.25 108 LEU A C 1
ATOM 792 O O . LEU A 1 108 ? -23.387 -0.030 34.988 1.00 97.25 108 LEU A O 1
ATOM 796 N N . ARG A 1 109 ? -25.135 0.529 36.282 1.00 97.44 109 ARG A N 1
ATOM 797 C CA . ARG A 1 109 ? -26.092 0.602 35.160 1.00 97.44 109 ARG A CA 1
ATOM 798 C C . ARG A 1 109 ? -25.650 1.614 34.107 1.00 97.44 109 ARG A C 1
ATOM 800 O O . ARG A 1 109 ? -25.633 1.295 32.923 1.00 97.44 109 ARG A O 1
ATOM 807 N N . ALA A 1 110 ? -25.248 2.810 34.535 1.00 97.62 110 ALA A N 1
ATOM 808 C CA . ALA A 1 110 ? -24.765 3.845 33.623 1.00 97.62 110 ALA A CA 1
ATOM 809 C C . ALA A 1 110 ? -23.428 3.477 32.949 1.00 97.62 110 ALA A C 1
ATOM 811 O O . ALA A 1 110 ? -23.151 3.926 31.839 1.00 97.62 110 ALA A O 1
ATOM 812 N N . GLN A 1 111 ? -22.571 2.688 33.605 1.00 97.06 111 GLN A N 1
ATOM 813 C CA . GLN A 1 111 ? -21.342 2.165 32.997 1.00 97.06 111 GLN A CA 1
ATOM 814 C C . GLN A 1 111 ? -21.639 1.085 31.950 1.00 97.06 111 GLN A C 1
ATOM 816 O O . GLN A 1 111 ? -21.113 1.174 30.845 1.00 97.06 111 GLN A O 1
ATOM 821 N N . VAL A 1 112 ? -22.516 0.120 32.248 1.00 97.25 112 VAL A N 1
ATOM 822 C CA . VAL A 1 112 ? -22.914 -0.927 31.290 1.00 97.25 112 VAL A CA 1
ATOM 823 C C . VAL A 1 112 ? -23.631 -0.341 30.079 1.00 97.25 112 VAL A C 1
ATOM 825 O O . VAL A 1 112 ? -23.362 -0.772 28.964 1.00 97.25 112 VAL A O 1
ATOM 828 N N . GLN A 1 113 ? -24.480 0.674 30.266 1.00 96.81 113 GLN A N 1
ATOM 829 C CA . GLN A 1 113 ? -25.128 1.368 29.152 1.00 96.81 113 GLN A CA 1
ATOM 830 C C . GLN A 1 113 ? -24.098 2.011 28.206 1.00 96.81 113 GLN A C 1
ATOM 832 O O . GLN A 1 113 ? -24.157 1.798 27.000 1.00 96.81 113 GLN A O 1
ATOM 837 N N . ARG A 1 114 ? -23.101 2.721 28.754 1.00 96.19 114 ARG A N 1
ATOM 838 C CA . ARG A 1 114 ? -22.003 3.301 27.959 1.00 96.19 114 ARG A CA 1
ATOM 839 C C . ARG A 1 114 ? -21.158 2.237 27.261 1.00 96.19 114 ARG A C 1
ATOM 841 O O . ARG A 1 114 ? -20.725 2.443 26.135 1.00 96.19 114 ARG A O 1
ATOM 848 N N . MET A 1 115 ? -20.920 1.105 27.917 1.00 95.88 115 MET A N 1
ATOM 849 C CA . MET A 1 115 ? -20.201 -0.019 27.318 1.00 95.88 115 MET A CA 1
ATOM 850 C C . MET A 1 115 ? -20.993 -0.649 26.163 1.00 95.88 115 MET A C 1
ATOM 852 O O . MET A 1 115 ? -20.403 -0.960 25.138 1.00 95.88 115 MET A O 1
ATOM 856 N N . ALA A 1 116 ? -22.317 -0.783 26.287 1.00 95.50 116 ALA A N 1
ATOM 857 C CA . ALA A 1 116 ? -23.173 -1.262 25.201 1.00 95.50 116 ALA A CA 1
ATOM 858 C C . ALA A 1 116 ? -23.158 -0.307 23.992 1.00 95.50 116 ALA A C 1
ATOM 860 O O . ALA A 1 116 ? -23.108 -0.752 22.850 1.00 95.50 116 ALA A O 1
ATOM 861 N N . GLU A 1 117 ? -23.148 1.007 24.234 1.00 95.75 117 GLU A N 1
ATOM 862 C CA . GLU A 1 117 ? -22.988 2.019 23.178 1.00 95.75 117 GLU A CA 1
ATOM 863 C C . GLU A 1 117 ? -21.615 1.919 22.492 1.00 95.75 117 GLU A C 1
ATOM 865 O O . GLU A 1 117 ? -21.524 2.007 21.267 1.00 95.75 117 GLU A O 1
ATOM 870 N N . GLN A 1 118 ? -20.547 1.681 23.262 1.00 94.06 118 GLN A N 1
ATOM 871 C CA . GLN A 1 118 ? -19.207 1.437 22.716 1.00 94.06 118 GLN A CA 1
ATOM 872 C C . GLN A 1 118 ? -19.146 0.161 21.865 1.00 94.06 118 GLN A C 1
ATOM 874 O O . GLN A 1 118 ? -18.587 0.201 20.771 1.00 94.06 118 GLN A O 1
ATOM 879 N N . GLU A 1 119 ? -19.737 -0.943 22.327 1.00 93.56 119 GLU A N 1
ATOM 880 C CA . GLU A 1 119 ? -19.850 -2.192 21.560 1.00 93.56 119 GLU A CA 1
ATOM 881 C C . GLU A 1 119 ? -20.592 -1.969 20.232 1.00 93.56 119 GLU A C 1
ATOM 883 O O . GLU A 1 119 ? -20.090 -2.365 19.185 1.00 93.56 119 GLU A O 1
ATOM 888 N N . ALA A 1 120 ? -21.711 -1.236 20.238 1.00 93.19 120 ALA A N 1
ATOM 889 C CA . ALA A 1 120 ? -22.440 -0.908 19.011 1.00 93.19 120 ALA A CA 1
ATOM 890 C C . ALA A 1 120 ? -21.586 -0.088 18.020 1.00 93.19 120 ALA A C 1
ATOM 892 O O . ALA A 1 120 ? -21.542 -0.392 16.831 1.00 93.19 120 ALA A O 1
ATOM 893 N N . SER A 1 121 ? -20.839 0.913 18.504 1.00 92.44 121 SER A N 1
ATOM 894 C CA . SER A 1 121 ? -19.919 1.674 17.641 1.00 92.44 121 SER A CA 1
ATOM 895 C C . SER A 1 121 ? -18.753 0.838 17.090 1.00 92.44 121 SER A C 1
ATOM 897 O O . SER A 1 121 ? -18.208 1.133 16.020 1.00 92.44 121 SER A O 1
ATOM 899 N N . HIS A 1 122 ? -18.351 -0.214 17.810 1.00 92.06 122 HIS A N 1
ATOM 900 C CA . HIS A 1 122 ? -17.326 -1.151 17.351 1.00 92.06 122 HIS A CA 1
ATOM 901 C C . HIS A 1 122 ? -17.846 -2.011 16.196 1.00 92.06 122 HIS A C 1
ATOM 903 O O . HIS A 1 122 ? -17.139 -2.175 15.198 1.00 92.06 122 HIS A O 1
ATOM 909 N N . ASP A 1 123 ? -19.102 -2.456 16.274 1.00 91.50 123 ASP A N 1
ATOM 910 C CA . ASP A 1 123 ? -19.771 -3.177 15.188 1.00 91.50 123 ASP A CA 1
ATOM 911 C C . ASP A 1 123 ? -19.851 -2.326 13.906 1.00 91.50 123 ASP A C 1
ATOM 913 O O . ASP A 1 123 ? -19.514 -2.813 12.821 1.00 91.50 123 ASP A O 1
ATOM 917 N N . ASP A 1 124 ? -20.185 -1.034 14.021 1.00 92.69 124 ASP A N 1
ATOM 918 C CA . ASP A 1 124 ? -20.187 -0.092 12.888 1.00 92.69 124 ASP A CA 1
ATOM 919 C C . ASP A 1 124 ? -18.793 0.035 12.242 1.00 92.69 124 ASP A C 1
ATOM 921 O O . ASP A 1 124 ? -18.639 -0.026 11.017 1.00 92.69 124 ASP A O 1
ATOM 925 N N . THR A 1 125 ? -17.750 0.144 13.071 1.00 92.56 125 THR A N 1
ATOM 926 C CA . THR A 1 125 ? -16.345 0.202 12.626 1.00 92.56 125 THR A CA 1
ATOM 927 C C . THR A 1 125 ? -15.938 -1.093 11.904 1.00 92.56 125 THR A C 1
ATOM 929 O O . THR A 1 125 ? -15.239 -1.067 10.886 1.00 92.56 125 THR A O 1
ATOM 932 N N . SER A 1 126 ? -16.401 -2.246 12.392 1.00 92.81 126 SER A N 1
ATOM 933 C CA . SER A 1 126 ? -16.169 -3.559 11.779 1.00 92.81 126 SER A CA 1
ATOM 934 C C . SER A 1 126 ? -16.865 -3.696 10.415 1.00 92.81 126 SER A C 1
ATOM 936 O O . SER A 1 126 ? -16.289 -4.234 9.455 1.00 92.81 126 SER A O 1
ATOM 938 N N . ALA A 1 127 ? -18.075 -3.147 10.284 1.00 94.62 127 ALA A N 1
ATOM 939 C CA . ALA A 1 127 ? -18.787 -3.080 9.013 1.00 94.62 127 ALA A CA 1
ATOM 940 C C . ALA A 1 127 ? -18.046 -2.194 7.995 1.00 94.62 127 ALA A C 1
ATOM 942 O O . ALA A 1 127 ? -17.827 -2.621 6.854 1.00 94.62 127 ALA A O 1
ATOM 943 N N . GLU A 1 128 ? -17.573 -1.011 8.409 1.00 95.06 128 GLU A N 1
ATOM 944 C CA . GLU A 1 128 ? -16.752 -0.129 7.565 1.00 95.06 128 GLU A CA 1
ATOM 945 C C . GLU A 1 128 ? -15.470 -0.831 7.099 1.00 95.06 128 GLU A C 1
ATOM 947 O O . GLU A 1 128 ? -15.136 -0.823 5.909 1.00 95.06 128 GLU A O 1
ATOM 952 N N . ARG A 1 129 ? -14.772 -1.503 8.018 1.00 94.56 129 ARG A N 1
ATOM 953 C CA . ARG A 1 129 ? -13.574 -2.284 7.703 1.00 94.56 129 ARG A CA 1
ATOM 954 C C . ARG A 1 129 ? -13.856 -3.340 6.637 1.00 94.56 129 ARG A C 1
ATOM 956 O O . ARG A 1 129 ? -13.091 -3.478 5.684 1.00 94.56 129 ARG A O 1
ATOM 963 N N . THR A 1 130 ? -14.953 -4.079 6.774 1.00 96.00 130 THR A N 1
ATOM 964 C CA . THR A 1 130 ? -15.346 -5.118 5.813 1.00 96.00 130 THR A CA 1
ATOM 965 C C . THR A 1 130 ? -15.605 -4.523 4.428 1.00 96.00 130 THR A C 1
ATOM 967 O O . THR A 1 130 ? -15.132 -5.067 3.423 1.00 96.00 130 THR A O 1
ATOM 970 N N . ALA A 1 131 ? -16.269 -3.366 4.363 1.00 96.31 131 ALA A N 1
ATOM 971 C CA . ALA A 1 131 ? -16.461 -2.634 3.117 1.00 96.31 131 ALA A CA 1
ATOM 972 C C . ALA A 1 131 ? -15.118 -2.213 2.490 1.00 96.31 131 ALA A C 1
ATOM 974 O O . ALA A 1 131 ? -14.898 -2.441 1.299 1.00 96.31 131 ALA A O 1
ATOM 975 N N . LEU A 1 132 ? -14.177 -1.685 3.276 1.00 94.38 132 LEU A N 1
ATOM 976 C CA . LEU A 1 132 ? -12.850 -1.299 2.782 1.00 94.38 132 LEU A CA 1
ATOM 977 C C . LEU A 1 132 ? -12.019 -2.488 2.295 1.00 94.38 132 LEU A C 1
ATOM 979 O O . LEU A 1 132 ? -11.388 -2.387 1.249 1.00 94.38 132 LEU A O 1
ATOM 983 N N . VAL A 1 133 ? -12.058 -3.630 2.983 1.00 93.81 133 VAL A N 1
ATOM 984 C CA . VAL A 1 133 ? -11.377 -4.857 2.535 1.00 93.81 133 VAL A CA 1
ATOM 985 C C . VAL A 1 133 ? -11.962 -5.353 1.210 1.00 93.81 133 VAL A C 1
ATOM 987 O O . VAL A 1 133 ? -11.225 -5.792 0.326 1.00 93.81 133 VAL A O 1
ATOM 990 N N . SER A 1 134 ? -13.283 -5.266 1.030 1.00 95.25 134 SER A N 1
ATOM 991 C CA . SER A 1 134 ? -13.908 -5.610 -0.251 1.00 95.25 134 SER A CA 1
ATOM 992 C C . SER A 1 134 ? -13.451 -4.676 -1.378 1.00 95.25 134 SER A C 1
ATOM 994 O O . SER A 1 134 ? -13.103 -5.141 -2.464 1.00 95.25 134 SER A O 1
ATOM 996 N N . ARG A 1 135 ? -13.342 -3.373 -1.085 1.00 92.94 135 ARG A N 1
ATOM 997 C CA . ARG A 1 135 ? -12.835 -2.355 -2.009 1.00 92.94 135 ARG A CA 1
ATOM 998 C C . ARG A 1 135 ? -11.366 -2.583 -2.352 1.00 92.94 135 ARG A C 1
ATOM 1000 O O . ARG A 1 135 ? -11.006 -2.510 -3.521 1.00 92.94 135 ARG A O 1
ATOM 1007 N N . GLN A 1 136 ? -10.546 -2.939 -1.365 1.00 91.88 136 GLN A N 1
ATOM 1008 C CA . GLN A 1 136 ? -9.141 -3.285 -1.560 1.00 91.88 136 GLN A CA 1
ATOM 1009 C C . GLN A 1 136 ? -8.988 -4.409 -2.588 1.00 91.88 136 GLN A C 1
ATOM 1011 O O . GLN A 1 136 ? -8.238 -4.255 -3.542 1.00 91.88 136 GLN A O 1
ATOM 1016 N N . ARG A 1 137 ? -9.757 -5.500 -2.461 1.00 92.62 137 ARG A N 1
ATOM 1017 C CA . ARG A 1 137 ? -9.701 -6.626 -3.413 1.00 92.62 137 ARG A CA 1
ATOM 1018 C C . ARG A 1 137 ? -10.057 -6.213 -4.842 1.00 92.62 137 ARG A C 1
ATOM 1020 O O . ARG A 1 137 ? -9.465 -6.727 -5.786 1.00 92.62 137 ARG A O 1
ATOM 1027 N N . LEU A 1 138 ? -11.022 -5.306 -5.006 1.00 94.19 138 LEU A N 1
ATOM 1028 C CA . LEU A 1 138 ? -11.402 -4.785 -6.322 1.00 94.19 138 LEU A CA 1
ATOM 1029 C C . LEU A 1 138 ? -10.275 -3.948 -6.935 1.00 94.19 138 LEU A C 1
ATOM 1031 O O . LEU A 1 138 ? -9.926 -4.155 -8.096 1.00 94.19 138 LEU A O 1
ATOM 1035 N N . VAL A 1 139 ? -9.690 -3.043 -6.150 1.00 90.56 139 VAL A N 1
ATOM 1036 C CA . VAL A 1 139 ? -8.578 -2.187 -6.585 1.00 90.56 139 VAL A CA 1
ATOM 1037 C C . VAL A 1 139 ? -7.338 -3.023 -6.908 1.00 90.56 139 VAL A C 1
ATOM 1039 O O . VAL A 1 139 ? -6.749 -2.850 -7.972 1.00 90.56 139 VAL A O 1
ATOM 1042 N N . ASP A 1 140 ? -6.987 -3.987 -6.055 1.00 85.44 140 ASP A N 1
ATOM 1043 C CA . ASP A 1 140 ? -5.878 -4.918 -6.287 1.00 85.44 140 ASP A CA 1
ATOM 1044 C C . ASP A 1 140 ? -6.073 -5.701 -7.595 1.00 85.44 140 ASP A C 1
ATOM 1046 O O . ASP A 1 140 ? -5.131 -5.871 -8.369 1.00 85.44 140 ASP A O 1
ATOM 1050 N N . GLY A 1 141 ? -7.309 -6.125 -7.882 1.00 90.31 141 GLY A N 1
ATOM 1051 C CA . GLY A 1 141 ? -7.664 -6.770 -9.146 1.00 90.31 141 GLY A CA 1
ATOM 1052 C C . GLY A 1 141 ? -7.438 -5.870 -10.364 1.00 90.31 141 GLY A C 1
ATOM 1053 O O . GLY A 1 141 ? -6.878 -6.324 -11.361 1.00 90.31 141 GLY A O 1
ATOM 1054 N N . GLN A 1 142 ? -7.815 -4.590 -10.282 1.00 89.94 142 GLN A N 1
ATOM 1055 C CA . GLN A 1 142 ? -7.588 -3.617 -11.359 1.00 89.94 142 GLN A CA 1
ATOM 1056 C C . GLN A 1 142 ? -6.097 -3.348 -11.594 1.00 89.94 142 GLN A C 1
ATOM 1058 O O . GLN A 1 142 ? -5.652 -3.303 -12.742 1.00 89.94 142 GLN A O 1
ATOM 1063 N N . VAL A 1 143 ? -5.315 -3.197 -10.520 1.00 88.12 143 VAL A N 1
ATOM 1064 C CA . VAL A 1 143 ? -3.864 -2.977 -10.612 1.00 88.12 143 VAL A CA 1
ATOM 1065 C C . VAL A 1 143 ? -3.174 -4.198 -11.219 1.00 88.12 143 VAL A C 1
ATOM 1067 O O . VAL A 1 143 ? -2.394 -4.048 -12.157 1.00 88.12 143 VAL A O 1
ATOM 1070 N N . ALA A 1 144 ? -3.516 -5.405 -10.761 1.00 85.62 144 ALA A N 1
ATOM 1071 C CA . ALA A 1 144 ? -2.952 -6.643 -11.293 1.00 85.62 144 ALA A CA 1
ATOM 1072 C C . ALA A 1 144 ? -3.270 -6.843 -12.784 1.00 85.62 144 ALA A C 1
ATOM 1074 O O . ALA A 1 144 ? -2.421 -7.318 -13.539 1.00 85.62 144 ALA A O 1
ATOM 1075 N N . GLU A 1 145 ? -4.474 -6.474 -13.223 1.00 91.62 145 GLU A N 1
ATOM 1076 C CA . GLU A 1 145 ? -4.857 -6.550 -14.633 1.00 91.62 145 GLU A CA 1
ATOM 1077 C C . GLU A 1 145 ? -4.082 -5.538 -15.489 1.00 91.62 145 GLU A C 1
ATOM 1079 O O . GLU A 1 145 ? -3.549 -5.899 -16.539 1.00 91.62 145 GLU A O 1
ATOM 1084 N N . SER A 1 146 ? -3.924 -4.300 -15.009 1.00 84.00 146 SER A N 1
ATOM 1085 C CA . SER A 1 146 ? -3.077 -3.305 -15.676 1.00 84.00 146 SER A CA 1
ATOM 1086 C C . SER A 1 146 ? -1.626 -3.780 -15.791 1.00 84.00 146 SER A C 1
ATOM 1088 O O . SER A 1 146 ? -0.999 -3.591 -16.834 1.00 84.00 146 SER A O 1
ATOM 1090 N N . ASP A 1 147 ? -1.084 -4.408 -14.747 1.00 85.19 147 ASP A N 1
ATOM 1091 C CA . ASP A 1 147 ? 0.287 -4.918 -14.751 1.00 85.19 147 ASP A CA 1
ATOM 1092 C C . ASP A 1 147 ? 0.453 -6.057 -15.761 1.00 85.19 147 ASP A C 1
ATOM 1094 O O . ASP A 1 147 ? 1.404 -6.054 -16.543 1.00 85.19 147 ASP A O 1
ATOM 1098 N N . ARG A 1 148 ? -0.507 -6.989 -15.832 1.00 87.75 148 ARG A N 1
ATOM 1099 C CA . ARG A 1 148 ? -0.521 -8.048 -16.858 1.00 87.75 148 ARG A CA 1
ATOM 1100 C C . ARG A 1 148 ? -0.520 -7.481 -18.273 1.00 87.75 148 ARG A C 1
ATOM 1102 O O . ARG A 1 148 ? 0.228 -7.977 -19.113 1.00 87.75 148 ARG A O 1
ATOM 1109 N N . GLN A 1 149 ? -1.316 -6.445 -18.536 1.00 87.69 149 GLN A N 1
ATOM 1110 C CA . GLN A 1 149 ? -1.356 -5.791 -19.847 1.00 87.69 149 GLN A CA 1
ATOM 1111 C C . GLN A 1 149 ? -0.021 -5.119 -20.183 1.00 87.69 149 GLN A C 1
ATOM 1113 O O . GLN A 1 149 ? 0.481 -5.280 -21.295 1.00 87.69 149 GLN A O 1
ATOM 1118 N N . ILE A 1 150 ? 0.602 -4.439 -19.215 1.00 84.62 150 ILE A N 1
ATOM 1119 C CA . ILE A 1 150 ? 1.944 -3.861 -19.379 1.00 84.62 150 ILE A CA 1
ATOM 1120 C C . ILE A 1 150 ? 2.966 -4.959 -19.704 1.00 84.62 150 ILE A C 1
ATOM 1122 O O . ILE A 1 150 ? 3.758 -4.795 -20.632 1.00 84.62 150 ILE A O 1
ATOM 1126 N N . TYR A 1 151 ? 2.937 -6.091 -18.997 1.00 83.56 151 TYR A N 1
ATOM 1127 C CA . TYR A 1 151 ? 3.857 -7.200 -19.259 1.00 83.56 151 TYR A CA 1
ATOM 1128 C C . TYR A 1 151 ? 3.634 -7.842 -20.629 1.00 83.56 151 TYR A C 1
ATOM 1130 O O . TYR A 1 151 ? 4.607 -8.138 -21.323 1.00 83.56 151 TYR A O 1
ATOM 1138 N N . ALA A 1 152 ? 2.381 -8.014 -21.051 1.00 86.44 152 ALA A N 1
ATOM 1139 C CA . ALA A 1 152 ? 2.059 -8.533 -22.377 1.00 86.44 152 ALA A CA 1
ATOM 1140 C C . ALA A 1 152 ? 2.582 -7.606 -23.489 1.00 86.44 152 ALA A C 1
ATOM 1142 O O . ALA A 1 152 ? 3.186 -8.080 -24.452 1.00 86.44 152 ALA A O 1
ATOM 1143 N N . LEU A 1 153 ? 2.429 -6.286 -23.326 1.00 84.62 153 LEU A N 1
ATOM 1144 C CA . LEU A 1 153 ? 2.976 -5.295 -24.257 1.00 84.62 153 LEU A CA 1
ATOM 1145 C C . LEU A 1 153 ? 4.508 -5.327 -24.296 1.00 84.62 153 LEU A C 1
ATOM 1147 O O . LEU A 1 153 ? 5.091 -5.275 -25.375 1.00 84.62 153 LEU A O 1
ATOM 1151 N N . GLN A 1 154 ? 5.171 -5.468 -23.146 1.00 79.88 154 GLN A N 1
ATOM 1152 C CA . GLN A 1 154 ? 6.631 -5.597 -23.090 1.00 79.88 154 GLN A CA 1
ATOM 1153 C C . GLN A 1 154 ? 7.120 -6.852 -23.825 1.00 79.88 154 GLN A C 1
ATOM 1155 O O . GLN A 1 154 ? 8.038 -6.753 -24.640 1.00 79.88 154 GLN A O 1
ATOM 1160 N N . GLN A 1 155 ? 6.473 -8.001 -23.595 1.00 81.69 155 GLN A N 1
ATOM 1161 C CA . GLN A 1 155 ? 6.797 -9.274 -24.254 1.00 81.69 155 GLN A CA 1
ATOM 1162 C C . GLN A 1 155 ? 6.557 -9.242 -25.769 1.00 81.69 155 GLN A C 1
ATOM 1164 O O . GLN A 1 155 ? 7.260 -9.913 -26.525 1.00 81.69 155 GLN A O 1
ATOM 1169 N N . GLN A 1 156 ? 5.582 -8.453 -26.230 1.00 81.38 156 GLN A N 1
ATOM 1170 C CA . GLN A 1 156 ? 5.300 -8.290 -27.655 1.00 81.38 156 GLN A CA 1
ATOM 1171 C C . GLN A 1 156 ? 6.433 -7.564 -28.402 1.00 81.38 156 GLN A C 1
ATOM 1173 O O . GLN A 1 156 ? 6.621 -7.803 -29.598 1.00 81.38 156 GLN A O 1
ATOM 1178 N N . VAL A 1 157 ? 7.181 -6.680 -27.729 1.00 75.94 157 VAL A N 1
ATOM 1179 C CA . VAL A 1 157 ? 8.286 -5.922 -28.345 1.00 75.94 157 VAL A CA 1
ATOM 1180 C C . VAL A 1 157 ? 9.634 -6.607 -28.134 1.00 75.94 157 VAL A C 1
ATOM 1182 O O . VAL A 1 157 ? 10.431 -6.669 -29.069 1.00 75.94 157 VAL A O 1
ATOM 1185 N N . LEU A 1 158 ? 9.903 -7.118 -26.929 1.00 71.69 158 LEU A N 1
ATOM 1186 C CA . LEU A 1 158 ? 11.124 -7.856 -26.611 1.00 71.69 158 LEU A CA 1
ATOM 1187 C C . LEU A 1 158 ? 10.777 -9.180 -25.914 1.00 71.69 158 LEU A C 1
ATOM 1189 O O . LEU A 1 158 ? 10.070 -9.152 -24.909 1.00 71.69 158 LEU A O 1
ATOM 1193 N N . PRO A 1 159 ? 11.338 -10.323 -26.359 1.00 67.50 159 PRO A N 1
ATOM 1194 C CA . PRO A 1 159 ? 11.144 -11.610 -25.687 1.00 67.50 159 PRO A CA 1
ATOM 1195 C C . PRO A 1 159 ? 11.598 -11.598 -24.216 1.00 67.50 159 PRO A C 1
ATOM 1197 O O . PRO A 1 159 ? 10.994 -12.269 -23.384 1.00 67.50 159 PRO A O 1
ATOM 1200 N N . ASP A 1 160 ? 12.625 -10.798 -23.891 1.00 71.06 160 ASP A N 1
ATOM 1201 C CA . ASP A 1 160 ? 13.138 -10.601 -22.531 1.00 71.06 160 ASP A CA 1
ATOM 1202 C C . ASP A 1 160 ? 12.679 -9.259 -21.934 1.00 71.06 160 ASP A C 1
ATOM 1204 O O . ASP A 1 160 ? 13.258 -8.198 -22.189 1.00 71.06 160 ASP A O 1
ATOM 1208 N N . TYR A 1 161 ? 11.677 -9.308 -21.052 1.00 59.97 161 TYR A N 1
ATOM 1209 C CA . TYR A 1 161 ? 11.113 -8.128 -20.379 1.00 59.97 161 TYR A CA 1
ATOM 1210 C C . TYR A 1 161 ? 12.137 -7.354 -19.523 1.00 59.97 161 TYR A C 1
ATOM 1212 O O . TYR A 1 161 ? 12.039 -6.135 -19.391 1.00 59.97 161 TYR A O 1
ATOM 1220 N N . GLN A 1 162 ? 13.157 -8.023 -18.965 1.00 61.72 162 GLN A N 1
ATOM 1221 C CA . GLN A 1 162 ? 14.197 -7.361 -18.159 1.00 61.72 162 GLN A CA 1
ATOM 1222 C C . GLN A 1 162 ? 15.110 -6.454 -18.991 1.00 61.72 162 GLN A C 1
ATOM 1224 O O . GLN A 1 162 ? 15.664 -5.480 -18.477 1.00 61.72 162 GLN A O 1
ATOM 1229 N N . GLN A 1 163 ? 15.248 -6.743 -20.286 1.00 66.25 163 GLN A N 1
ATOM 1230 C CA . GLN A 1 163 ? 16.040 -5.927 -21.201 1.00 66.25 163 GLN A CA 1
ATOM 1231 C C . GLN A 1 163 ? 15.250 -4.725 -21.722 1.00 66.25 163 GLN A C 1
A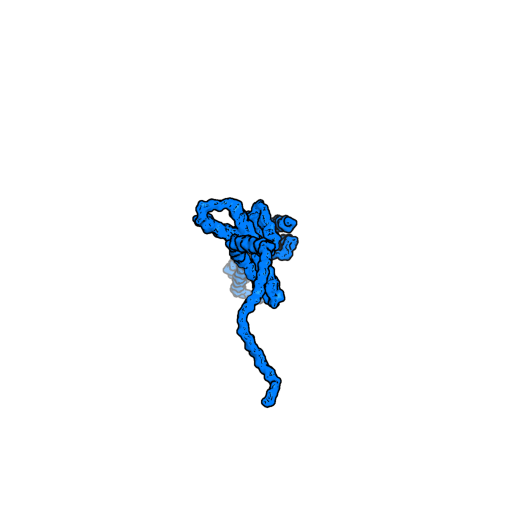TOM 1233 O O . GLN A 1 163 ? 15.865 -3.771 -22.189 1.00 66.25 163 GLN A O 1
ATOM 1238 N N . TYR A 1 164 ? 13.918 -4.719 -21.581 1.00 62.88 164 TYR A N 1
ATOM 1239 C CA . TYR A 1 164 ? 13.050 -3.648 -22.070 1.00 62.88 164 TYR A CA 1
ATOM 1240 C C . TYR A 1 164 ? 13.487 -2.273 -21.555 1.00 62.88 164 TYR A C 1
ATOM 1242 O O . TYR A 1 164 ? 13.715 -1.360 -22.341 1.00 62.88 164 TYR A O 1
ATOM 1250 N N . THR A 1 165 ? 13.691 -2.125 -20.243 1.00 64.19 165 THR A N 1
ATOM 1251 C CA . THR A 1 165 ? 14.088 -0.841 -19.640 1.00 64.19 165 THR A CA 1
ATOM 1252 C C . THR A 1 165 ? 15.478 -0.398 -20.096 1.00 64.19 165 THR A C 1
ATOM 1254 O O . THR A 1 165 ? 15.699 0.791 -20.323 1.00 64.19 165 THR A O 1
ATOM 1257 N N . ARG A 1 166 ? 16.414 -1.344 -20.264 1.00 74.06 166 ARG A N 1
ATOM 1258 C CA . ARG A 1 166 ? 17.764 -1.063 -20.772 1.00 74.06 166 ARG A CA 1
ATOM 1259 C C . ARG A 1 166 ? 17.703 -0.601 -22.230 1.00 74.06 166 ARG A C 1
ATOM 1261 O O . ARG A 1 166 ? 18.180 0.488 -22.524 1.00 74.06 166 ARG A O 1
ATOM 1268 N N . VAL A 1 167 ? 17.050 -1.369 -23.101 1.00 66.81 167 VAL A N 1
ATOM 1269 C CA . VAL A 1 167 ? 16.907 -1.071 -24.536 1.00 66.81 167 VAL A CA 1
ATOM 1270 C C . VAL A 1 167 ? 16.125 0.220 -24.762 1.00 66.81 167 VAL A C 1
ATOM 1272 O O . VAL A 1 167 ? 16.492 1.017 -25.620 1.00 66.81 167 VAL A O 1
ATOM 1275 N N . ARG A 1 168 ? 15.100 0.488 -23.947 1.00 66.88 168 ARG A N 1
ATOM 1276 C CA . ARG A 1 168 ? 14.373 1.760 -23.949 1.00 66.88 168 ARG A CA 1
ATOM 1277 C C . ARG A 1 168 ? 15.301 2.930 -23.634 1.00 66.88 168 ARG A C 1
ATOM 1279 O O . ARG A 1 168 ? 15.345 3.900 -24.384 1.00 66.88 168 ARG A O 1
ATOM 1286 N N . ASN A 1 169 ? 16.056 2.849 -22.540 1.00 71.00 169 ASN A N 1
ATOM 1287 C CA . ASN A 1 169 ? 16.961 3.923 -22.134 1.00 71.00 169 ASN A CA 1
ATOM 1288 C C . ASN A 1 169 ? 18.092 4.135 -23.157 1.00 71.00 169 ASN A C 1
ATOM 1290 O O . ASN A 1 169 ? 18.457 5.275 -23.431 1.00 71.00 169 ASN A O 1
ATOM 1294 N N . GLU A 1 170 ? 18.598 3.060 -23.765 1.00 72.25 170 GLU A N 1
ATOM 1295 C CA . GLU A 1 170 ? 19.577 3.118 -24.856 1.00 72.25 170 GLU A CA 1
ATOM 1296 C C . GLU A 1 170 ? 18.982 3.755 -26.122 1.00 72.25 170 GLU A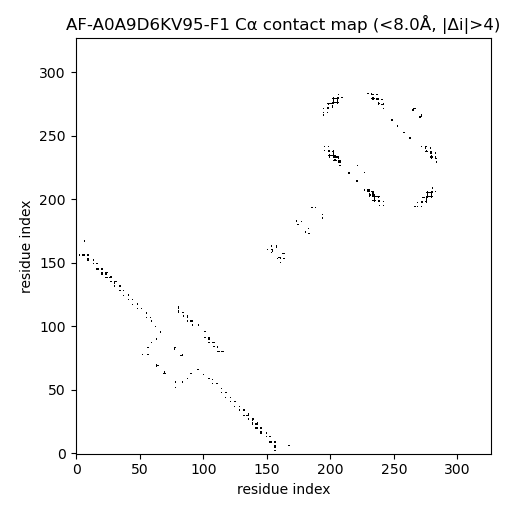 C 1
ATOM 1298 O O . GLU A 1 170 ? 19.613 4.626 -26.718 1.00 72.25 170 GLU A O 1
ATOM 1303 N N . ALA A 1 171 ? 17.747 3.413 -26.499 1.00 63.38 171 ALA A N 1
ATOM 1304 C CA . ALA A 1 171 ? 17.053 4.019 -27.634 1.00 63.38 171 ALA A CA 1
ATOM 1305 C C . ALA A 1 171 ? 16.816 5.527 -27.430 1.00 63.38 171 ALA A C 1
ATOM 1307 O O . ALA A 1 171 ? 17.097 6.316 -28.334 1.00 63.38 171 ALA A O 1
ATOM 1308 N N . TYR A 1 172 ? 16.385 5.947 -26.235 1.00 61.78 172 TYR A N 1
ATOM 1309 C CA . TYR A 1 172 ? 16.231 7.367 -25.897 1.00 61.78 172 TYR A CA 1
ATOM 1310 C C . TYR A 1 172 ? 17.571 8.111 -25.854 1.00 61.78 172 TYR A C 1
ATOM 1312 O O . TYR A 1 172 ? 17.650 9.250 -26.316 1.00 61.78 172 TYR A O 1
ATOM 1320 N N . ALA A 1 173 ? 18.636 7.477 -25.355 1.00 65.31 173 ALA A N 1
ATOM 1321 C CA . ALA A 1 173 ? 19.977 8.057 -25.369 1.00 65.31 173 ALA A CA 1
ATOM 1322 C C . ALA A 1 173 ? 20.502 8.243 -26.804 1.00 65.31 173 ALA A C 1
ATOM 1324 O O . ALA A 1 173 ? 21.041 9.299 -27.136 1.00 65.31 173 ALA A O 1
ATOM 1325 N N . LEU A 1 174 ? 20.279 7.262 -27.684 1.00 58.22 174 LEU A N 1
ATOM 1326 C CA . LEU A 1 174 ? 20.659 7.335 -29.097 1.00 58.22 174 LEU A CA 1
ATOM 1327 C C . LEU A 1 174 ? 19.856 8.393 -29.865 1.00 58.22 174 LEU A C 1
ATOM 1329 O O . LEU A 1 174 ? 20.421 9.096 -30.705 1.00 58.22 174 LEU A O 1
ATOM 1333 N N . GLN A 1 175 ? 18.568 8.541 -29.553 1.00 61.25 175 GLN A N 1
ATOM 1334 C CA . GLN A 1 175 ? 17.699 9.551 -30.155 1.00 61.25 175 GLN A CA 1
ATOM 1335 C C . GLN A 1 175 ? 18.038 10.969 -29.668 1.00 61.25 175 GLN A C 1
ATOM 1337 O O . GLN A 1 175 ? 18.017 11.910 -30.458 1.00 61.25 175 GLN A O 1
ATOM 1342 N N . GLY A 1 176 ? 18.419 11.123 -28.396 1.00 56.22 176 GLY A N 1
ATOM 1343 C CA . GLY A 1 176 ? 18.869 12.398 -27.829 1.00 56.22 176 GLY A CA 1
ATOM 1344 C C . GLY A 1 176 ? 20.253 12.845 -28.314 1.00 56.22 176 GLY A C 1
ATOM 1345 O O . GLY A 1 176 ? 20.505 14.042 -28.420 1.00 56.22 176 GLY A O 1
ATOM 1346 N N . MET A 1 177 ? 21.145 11.907 -28.652 1.00 53.47 177 MET A N 1
ATOM 1347 C CA . MET A 1 177 ? 22.505 12.208 -29.127 1.00 53.47 177 MET A CA 1
ATOM 1348 C C . MET A 1 177 ? 22.626 12.381 -30.651 1.00 53.47 177 MET A C 1
ATOM 1350 O O . MET A 1 177 ? 23.680 12.800 -31.128 1.00 53.47 177 MET A O 1
ATOM 1354 N N . SER A 1 178 ? 21.588 12.083 -31.441 1.00 48.69 178 SER A N 1
ATOM 1355 C CA . SER A 1 178 ? 21.654 12.186 -32.905 1.00 48.69 178 SER A CA 1
ATOM 1356 C C . SER A 1 178 ? 20.380 12.764 -33.522 1.00 48.69 178 SER A C 1
ATOM 1358 O O . SER A 1 178 ? 19.530 12.017 -34.007 1.00 48.69 178 SER A O 1
ATOM 1360 N N . PRO A 1 179 ? 20.268 14.101 -33.622 1.00 51.22 179 PRO A N 1
ATOM 1361 C CA . PRO A 1 179 ? 19.181 14.732 -34.372 1.00 51.22 179 PRO A CA 1
ATOM 1362 C C . PRO A 1 179 ? 19.215 14.415 -35.885 1.00 51.22 179 PRO A C 1
ATOM 1364 O O . PRO A 1 179 ? 18.251 14.704 -36.584 1.00 51.22 179 PRO A O 1
ATOM 1367 N N . LEU A 1 180 ? 20.298 13.806 -36.399 1.00 48.44 180 LEU A N 1
ATOM 1368 C CA . LEU A 1 180 ? 20.510 13.493 -37.823 1.00 48.44 180 LEU A CA 1
ATOM 1369 C C . LEU A 1 180 ? 20.537 11.982 -38.158 1.00 48.44 180 LEU A C 1
ATOM 1371 O O . LEU A 1 180 ? 20.812 11.620 -39.298 1.00 48.44 180 LEU A O 1
ATOM 1375 N N . GLY A 1 181 ? 20.269 11.078 -37.206 1.00 48.66 181 GLY A N 1
ATOM 1376 C CA . GLY A 1 181 ? 20.076 9.640 -37.475 1.00 48.66 181 GLY A CA 1
ATOM 1377 C C . GLY A 1 181 ? 21.325 8.813 -37.838 1.00 48.66 181 GLY A C 1
ATOM 1378 O O . GLY A 1 181 ? 21.220 7.596 -37.986 1.00 48.66 181 GLY A O 1
ATOM 1379 N N . ILE A 1 182 ? 22.518 9.409 -37.924 1.00 53.38 182 ILE A N 1
ATOM 1380 C CA . ILE A 1 182 ? 23.761 8.708 -38.317 1.00 53.38 182 ILE A CA 1
ATOM 1381 C C . ILE A 1 182 ? 24.170 7.637 -37.284 1.00 53.38 182 ILE A C 1
ATOM 1383 O O . ILE A 1 182 ? 24.707 6.591 -37.645 1.00 53.38 182 ILE A O 1
ATOM 1387 N N . THR A 1 183 ? 23.850 7.828 -36.000 1.00 50.81 183 THR A N 1
ATOM 1388 C CA . THR A 1 183 ? 24.163 6.843 -34.948 1.00 50.81 183 THR A CA 1
ATOM 1389 C C . THR A 1 183 ? 23.231 5.633 -34.954 1.00 50.81 183 THR A C 1
ATOM 1391 O O . THR A 1 183 ? 23.640 4.566 -34.510 1.00 50.81 183 THR A O 1
ATOM 1394 N N . THR A 1 184 ? 22.014 5.740 -35.503 1.00 50.19 184 THR A N 1
ATOM 1395 C CA . THR A 1 184 ? 21.097 4.587 -35.616 1.00 50.19 184 THR A CA 1
ATOM 1396 C C . THR A 1 184 ? 21.581 3.554 -36.639 1.00 50.19 184 THR A C 1
ATOM 1398 O O . THR A 1 184 ? 21.385 2.358 -36.435 1.00 50.19 184 THR A O 1
ATOM 1401 N N . LEU A 1 185 ? 22.301 3.995 -37.679 1.00 51.81 185 LEU A N 1
ATOM 1402 C CA . LEU A 1 185 ? 23.005 3.121 -38.626 1.00 51.81 185 LEU A CA 1
ATOM 1403 C C . LEU A 1 185 ? 24.237 2.447 -37.998 1.00 51.81 185 LEU A C 1
ATOM 1405 O O . LEU A 1 185 ? 24.497 1.283 -38.291 1.00 51.81 185 LEU A O 1
ATOM 1409 N N . LEU A 1 186 ? 24.964 3.131 -37.104 1.00 51.06 186 LEU A N 1
ATOM 1410 C CA . LEU A 1 186 ? 26.089 2.529 -36.372 1.00 51.0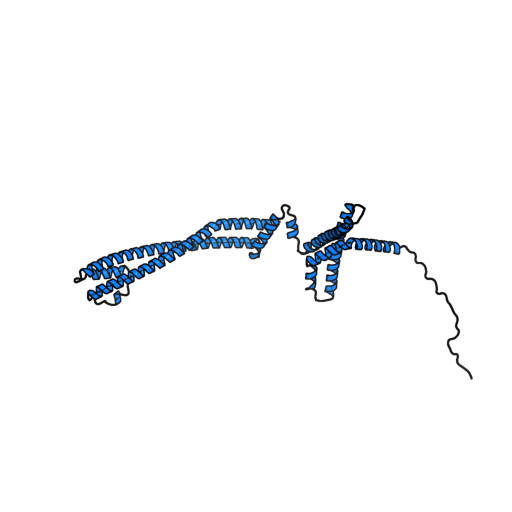6 186 LEU A CA 1
ATOM 1411 C C . LEU A 1 186 ? 25.635 1.569 -35.261 1.00 51.06 186 LEU A C 1
ATOM 1413 O O . LEU A 1 186 ? 26.283 0.550 -35.052 1.00 51.06 186 LEU A O 1
ATOM 1417 N N . ALA A 1 187 ? 24.529 1.858 -34.571 1.00 50.72 187 ALA A N 1
ATOM 1418 C CA . ALA A 1 187 ? 24.006 1.019 -33.490 1.00 50.72 187 ALA A CA 1
ATOM 1419 C C . ALA A 1 187 ? 23.382 -0.299 -33.991 1.00 50.72 187 ALA A C 1
ATOM 1421 O O . ALA A 1 187 ? 23.333 -1.275 -33.250 1.00 50.72 187 ALA A O 1
ATOM 1422 N N . GLN A 1 188 ? 22.931 -0.346 -35.251 1.00 50.88 188 GLN A N 1
ATOM 1423 C CA . GLN A 1 188 ? 22.497 -1.582 -35.920 1.00 50.88 188 GLN A CA 1
ATOM 1424 C C . GLN A 1 188 ? 23.629 -2.310 -36.663 1.00 50.88 188 GLN A C 1
ATOM 1426 O O . GLN A 1 188 ? 23.416 -3.417 -37.160 1.00 50.88 188 GLN A O 1
ATOM 1431 N N . GLY A 1 189 ? 24.823 -1.716 -36.754 1.00 45.81 189 GLY A N 1
ATOM 1432 C CA . GLY A 1 189 ? 25.986 -2.377 -37.331 1.00 45.81 189 GLY A CA 1
ATOM 1433 C C . GLY A 1 189 ? 26.421 -3.534 -36.437 1.00 45.81 189 GLY A C 1
ATOM 1434 O O . GLY A 1 189 ? 26.682 -3.341 -35.252 1.00 45.81 189 GLY A O 1
ATOM 1435 N N . SER A 1 190 ? 26.505 -4.743 -36.994 1.00 51.91 190 SER A N 1
ATOM 1436 C CA . SER A 1 190 ? 27.066 -5.902 -36.298 1.00 51.91 190 SER A CA 1
ATOM 1437 C C . SER A 1 190 ? 28.414 -5.535 -35.648 1.00 51.91 190 SER A C 1
ATOM 1439 O O . SER A 1 190 ? 29.181 -4.786 -36.260 1.00 51.91 190 SER A O 1
ATOM 1441 N N . PRO A 1 191 ? 28.765 -6.068 -34.457 1.00 55.81 191 PRO A N 1
ATOM 1442 C CA . PRO A 1 191 ? 30.030 -5.761 -33.765 1.00 55.81 191 PRO A CA 1
ATOM 1443 C C . PRO A 1 191 ? 31.289 -5.896 -34.645 1.00 55.81 191 PRO A C 1
ATOM 1445 O O . PRO A 1 191 ? 32.315 -5.271 -34.384 1.00 55.81 191 PRO A O 1
ATOM 1448 N N . SER A 1 192 ? 31.192 -6.673 -35.727 1.00 58.75 192 SER A N 1
ATOM 1449 C CA . SER A 1 192 ? 32.203 -6.848 -36.770 1.00 58.75 192 SER A CA 1
ATOM 1450 C C . SER A 1 192 ? 32.505 -5.607 -37.622 1.00 58.75 192 SER A C 1
ATOM 1452 O O . SER A 1 192 ? 33.573 -5.561 -38.220 1.00 58.75 192 SER A O 1
ATOM 1454 N N . LEU A 1 193 ? 31.619 -4.609 -37.695 1.00 59.53 193 LEU A N 1
ATOM 1455 C CA . LEU A 1 193 ? 31.824 -3.384 -38.487 1.00 59.53 193 LEU A CA 1
ATOM 1456 C C . LEU A 1 193 ? 32.449 -2.245 -37.671 1.00 59.53 193 LEU A C 1
ATOM 1458 O O . LEU A 1 193 ? 33.101 -1.366 -38.232 1.00 59.53 193 LEU A O 1
ATOM 1462 N N . LEU A 1 194 ? 32.305 -2.282 -36.345 1.00 64.94 194 LEU A N 1
ATOM 1463 C CA . LEU A 1 194 ? 32.852 -1.261 -35.450 1.00 64.94 194 LEU A CA 1
ATOM 1464 C C . LEU A 1 194 ? 34.379 -1.349 -35.342 1.00 64.94 194 LEU A C 1
ATOM 1466 O O . LEU A 1 194 ? 35.051 -0.322 -35.326 1.00 64.94 194 LEU A O 1
ATOM 1470 N N . SER A 1 195 ? 34.933 -2.564 -35.326 1.00 69.88 195 SER A N 1
ATOM 1471 C CA . SER A 1 195 ? 36.383 -2.791 -35.282 1.00 69.88 195 SER A CA 1
ATOM 1472 C C . SER A 1 195 ? 37.122 -2.229 -36.513 1.00 69.88 195 SER A C 1
ATOM 1474 O O . SER A 1 195 ? 38.002 -1.393 -36.317 1.00 69.88 195 SER A O 1
ATOM 1476 N N . PRO A 1 196 ? 36.765 -2.563 -37.770 1.00 71.19 196 PRO A N 1
ATOM 1477 C CA . PRO A 1 196 ? 37.436 -2.005 -38.946 1.00 71.19 196 PRO A CA 1
ATOM 1478 C C . PRO A 1 196 ? 37.201 -0.498 -39.106 1.00 71.19 196 PRO A C 1
ATOM 1480 O O . PRO A 1 196 ? 38.107 0.212 -39.534 1.00 71.19 196 PRO A O 1
ATOM 1483 N N . LEU A 1 197 ? 36.032 0.023 -38.718 1.00 76.38 197 LEU A N 1
ATOM 1484 C CA . LEU A 1 197 ? 35.790 1.468 -38.714 1.00 76.38 197 LEU A CA 1
ATOM 1485 C C . LEU A 1 197 ? 36.737 2.188 -37.742 1.00 76.38 197 LEU A C 1
ATOM 1487 O O . LEU A 1 197 ? 37.331 3.207 -38.091 1.00 76.38 197 LEU A O 1
ATOM 1491 N N . LEU A 1 198 ? 36.921 1.630 -36.544 1.00 77.06 198 LEU A N 1
ATOM 1492 C CA . LEU A 1 198 ? 37.852 2.151 -35.548 1.00 77.06 198 LEU A CA 1
ATOM 1493 C C . LEU A 1 198 ? 39.298 2.100 -36.065 1.00 77.06 198 LEU A C 1
ATOM 1495 O O . LEU A 1 198 ? 40.010 3.092 -35.934 1.00 77.06 198 LEU A O 1
ATOM 1499 N N . VAL A 1 199 ? 39.717 1.006 -36.713 1.00 81.69 199 VAL A N 1
ATOM 1500 C CA . VAL A 1 199 ? 41.039 0.897 -37.366 1.00 81.69 199 VAL A CA 1
ATOM 1501 C C . VAL A 1 199 ? 41.256 2.016 -38.371 1.00 81.69 199 VAL A C 1
ATOM 1503 O O . VAL A 1 199 ? 42.300 2.659 -38.353 1.00 81.69 199 VAL A O 1
ATOM 1506 N N . VAL A 1 200 ? 40.280 2.250 -39.249 1.00 80.81 200 VAL A N 1
ATOM 1507 C CA . VAL A 1 200 ? 40.377 3.263 -40.304 1.00 80.81 200 VAL A CA 1
ATOM 1508 C C . VAL A 1 200 ? 40.502 4.659 -39.694 1.00 80.81 200 VAL A C 1
ATOM 1510 O O . VAL A 1 200 ? 41.391 5.416 -40.080 1.00 80.81 200 VAL A O 1
ATOM 1513 N N . LEU A 1 201 ? 39.689 4.982 -38.684 1.00 80.88 201 LEU A N 1
ATOM 1514 C CA . LEU A 1 201 ? 39.766 6.268 -37.983 1.00 80.88 201 LEU A CA 1
ATOM 1515 C C . LEU A 1 201 ? 41.090 6.448 -37.225 1.00 80.88 201 LEU A C 1
ATOM 1517 O O . LEU A 1 201 ? 41.656 7.539 -37.222 1.00 80.88 201 LEU A O 1
ATOM 1521 N N . MET A 1 202 ? 41.620 5.383 -36.624 1.00 83.44 202 MET A N 1
ATOM 1522 C CA . MET A 1 202 ? 42.913 5.413 -35.935 1.00 83.44 202 MET A CA 1
ATOM 1523 C C . MET A 1 202 ? 44.094 5.475 -36.910 1.00 83.44 202 MET A C 1
ATOM 1525 O O . MET A 1 202 ? 45.088 6.131 -36.611 1.00 83.44 202 MET A O 1
ATOM 1529 N N . GLY A 1 203 ? 43.970 4.879 -38.098 1.00 81.50 203 GLY A N 1
ATOM 1530 C CA . GLY A 1 203 ? 44.921 5.020 -39.204 1.00 81.50 203 GLY A CA 1
ATOM 1531 C C . GLY A 1 203 ? 44.975 6.440 -39.756 1.00 81.50 203 GLY A C 1
ATOM 1532 O O . GLY A 1 203 ? 46.059 7.001 -39.929 1.00 81.50 203 GLY A O 1
ATOM 1533 N N . ALA A 1 204 ? 43.807 7.060 -39.949 1.00 80.25 204 ALA A N 1
ATOM 1534 C CA . ALA A 1 204 ? 43.699 8.479 -40.277 1.00 80.25 204 ALA A CA 1
ATOM 1535 C C . ALA A 1 204 ? 44.380 9.344 -39.203 1.00 80.25 204 ALA A C 1
ATOM 1537 O O . ALA A 1 204 ? 45.218 10.189 -39.519 1.00 80.25 204 ALA A O 1
ATOM 1538 N N . LEU A 1 205 ? 44.094 9.087 -37.925 1.00 82.31 205 LEU A N 1
ATOM 1539 C CA . LEU A 1 205 ? 44.685 9.826 -36.811 1.00 82.31 205 LEU A CA 1
ATOM 1540 C C . LEU A 1 205 ? 46.209 9.632 -36.720 1.00 82.31 205 LEU A C 1
ATOM 1542 O O . LEU A 1 205 ? 46.935 10.610 -36.558 1.00 82.31 205 LEU A O 1
ATOM 1546 N N . GLY A 1 206 ? 46.716 8.410 -36.895 1.00 80.12 206 GLY A N 1
ATOM 1547 C CA . GLY A 1 206 ? 48.155 8.123 -36.917 1.00 80.12 206 GLY A CA 1
ATOM 1548 C C . GLY A 1 206 ? 48.892 8.867 -38.035 1.00 80.12 206 GLY A C 1
ATOM 1549 O O . GLY A 1 206 ? 49.956 9.439 -37.799 1.00 80.12 206 GLY A O 1
ATOM 1550 N N . SER A 1 207 ? 48.293 8.950 -39.228 1.00 77.81 207 SER A N 1
ATOM 1551 C CA . SER A 1 207 ? 48.867 9.719 -40.344 1.00 77.81 207 SER A CA 1
ATOM 1552 C C . SER A 1 207 ? 48.892 11.233 -40.088 1.00 77.81 207 SER A C 1
ATOM 1554 O O . SER A 1 207 ? 49.822 11.921 -40.510 1.00 77.81 207 SER A O 1
ATOM 1556 N N . LEU A 1 208 ? 47.917 11.755 -39.334 1.00 77.56 208 LEU A N 1
ATOM 1557 C CA . LEU A 1 208 ? 47.883 13.158 -38.912 1.00 77.56 208 LEU A CA 1
ATOM 1558 C C . LEU A 1 208 ? 48.923 13.459 -37.827 1.00 77.56 208 LEU A C 1
ATOM 1560 O O . LEU A 1 208 ? 49.555 14.513 -37.870 1.00 77.56 208 LEU A O 1
ATOM 1564 N N . LEU A 1 209 ? 49.149 12.535 -36.887 1.00 78.94 209 LEU A N 1
ATOM 1565 C CA . LEU A 1 209 ? 50.179 12.691 -35.855 1.00 78.94 209 LEU A CA 1
ATOM 1566 C C . LEU A 1 209 ? 51.587 12.769 -36.455 1.00 78.94 209 LEU A C 1
ATOM 1568 O O . LEU A 1 209 ? 52.402 13.563 -35.992 1.00 78.94 209 LEU A O 1
ATOM 1572 N N . TYR A 1 210 ? 51.857 12.016 -37.521 1.00 72.12 210 TYR A N 1
ATOM 1573 C CA . TYR A 1 210 ? 53.123 12.102 -38.254 1.00 72.12 210 TYR A CA 1
ATOM 1574 C C . TYR A 1 210 ? 53.310 13.451 -38.975 1.00 72.12 210 TYR A C 1
ATOM 1576 O O . TYR A 1 210 ? 54.432 13.905 -39.200 1.00 72.12 210 TYR A O 1
ATOM 1584 N N . LEU A 1 211 ? 52.211 14.140 -39.294 1.00 68.50 211 LEU A N 1
ATOM 1585 C CA . LEU A 1 211 ? 52.246 15.465 -39.907 1.00 68.50 211 LEU A CA 1
ATOM 1586 C C . LEU A 1 211 ? 52.688 16.557 -38.919 1.00 68.50 211 LEU A C 1
ATOM 1588 O O . LEU A 1 211 ? 53.232 17.577 -39.338 1.00 68.50 211 LEU A O 1
ATOM 1592 N N . PHE A 1 212 ? 52.483 16.344 -37.616 1.00 65.56 212 PHE A N 1
ATOM 1593 C CA . PHE A 1 212 ? 52.691 17.357 -36.579 1.00 65.56 212 PHE A CA 1
ATOM 1594 C C . PHE A 1 212 ? 54.164 17.811 -36.456 1.00 65.56 212 PHE A C 1
ATOM 1596 O O . PHE A 1 212 ? 54.416 19.016 -36.506 1.00 65.56 212 PHE A O 1
ATOM 1603 N N . PRO A 1 213 ? 55.170 16.909 -36.408 1.00 64.00 213 PRO A N 1
ATOM 1604 C CA . PRO A 1 213 ? 56.580 17.309 -36.437 1.00 64.00 213 PRO A CA 1
ATOM 1605 C C . PRO A 1 213 ? 57.007 17.894 -37.791 1.00 64.00 213 PRO A C 1
ATOM 1607 O O . PRO A 1 213 ? 57.838 18.801 -37.843 1.00 64.00 213 PRO A O 1
ATOM 1610 N N . ALA A 1 214 ? 56.435 17.396 -38.893 1.00 62.16 214 ALA A N 1
ATOM 1611 C CA . ALA A 1 214 ? 56.740 17.866 -40.245 1.00 62.16 214 ALA A CA 1
ATOM 1612 C C . ALA A 1 214 ? 56.240 19.298 -40.496 1.00 62.16 214 ALA A C 1
ATOM 1614 O O . ALA A 1 214 ? 56.874 20.040 -41.244 1.00 62.16 214 ALA A O 1
ATOM 1615 N N . TYR A 1 215 ? 55.142 19.691 -39.844 1.00 60.56 215 TYR A N 1
ATOM 1616 C CA . TYR A 1 215 ? 54.579 21.038 -39.907 1.00 60.56 215 TYR A CA 1
ATOM 1617 C C . TYR A 1 215 ? 55.399 22.059 -39.102 1.00 60.56 215 TYR A C 1
ATOM 1619 O O . TYR A 1 215 ? 55.482 23.219 -39.489 1.00 60.56 215 TYR A O 1
ATOM 1627 N N . LEU A 1 216 ? 56.038 21.629 -38.007 1.00 63.34 216 LEU A N 1
ATOM 1628 C CA . LEU A 1 216 ? 56.831 22.509 -37.138 1.00 63.34 216 LEU A CA 1
ATOM 1629 C C . LEU A 1 216 ? 58.273 22.735 -37.630 1.00 63.34 216 LEU A C 1
ATOM 1631 O O . LEU A 1 216 ? 58.847 23.776 -37.329 1.00 63.34 216 LEU A O 1
ATOM 1635 N N . ASN A 1 217 ? 58.854 21.799 -38.393 1.00 65.19 217 ASN A N 1
ATOM 1636 C CA . ASN A 1 217 ? 60.285 21.816 -38.745 1.00 65.19 217 ASN A CA 1
ATOM 1637 C C . ASN A 1 217 ? 60.608 22.042 -40.236 1.00 65.19 217 ASN A C 1
ATOM 1639 O O . ASN A 1 217 ? 61.784 21.999 -40.605 1.00 65.19 217 ASN A O 1
ATOM 1643 N N . ARG A 1 218 ? 59.622 22.265 -41.121 1.00 59.41 218 ARG A N 1
ATOM 1644 C CA . ARG A 1 218 ? 59.883 22.488 -42.558 1.00 59.41 218 ARG A CA 1
ATOM 1645 C C . ARG A 1 218 ? 59.741 23.959 -42.977 1.00 59.41 218 ARG A C 1
ATOM 1647 O O . ARG A 1 218 ? 58.754 24.594 -42.625 1.00 59.41 218 ARG A O 1
ATOM 1654 N N . PRO A 1 219 ? 60.661 24.482 -43.813 1.00 54.62 219 PRO A N 1
ATOM 1655 C CA . PRO A 1 219 ? 60.586 25.843 -44.353 1.00 54.62 219 PRO A CA 1
ATOM 1656 C C . PRO A 1 219 ? 59.605 26.011 -45.532 1.00 54.62 219 PRO A C 1
ATOM 1658 O O . PRO A 1 219 ? 59.446 27.121 -46.028 1.00 54.62 219 PRO A O 1
ATOM 1661 N N . GLN A 1 220 ? 58.952 24.940 -46.004 1.00 58.56 220 GLN A N 1
ATOM 1662 C CA . GLN A 1 220 ? 57.950 24.994 -47.079 1.00 58.56 220 GLN A CA 1
ATOM 1663 C C . GLN A 1 220 ? 56.561 24.591 -46.554 1.00 58.56 220 GLN A C 1
ATOM 1665 O O . GLN A 1 220 ? 56.469 23.609 -45.813 1.00 58.56 220 GLN A O 1
ATOM 1670 N N . PRO A 1 221 ? 55.485 25.309 -46.933 1.00 62.41 221 PRO A N 1
ATOM 1671 C CA . PRO A 1 221 ? 54.136 25.029 -46.454 1.00 62.41 221 PRO A CA 1
ATOM 1672 C C . PRO A 1 221 ? 53.593 23.719 -47.041 1.00 62.41 221 PRO A C 1
ATOM 1674 O O . PRO A 1 221 ? 53.622 23.506 -48.253 1.00 62.41 221 PRO A O 1
ATOM 1677 N N . VAL A 1 222 ? 53.065 22.854 -46.173 1.00 67.75 222 VAL A N 1
ATOM 1678 C CA . VAL A 1 222 ? 52.374 21.617 -46.565 1.00 67.75 222 VAL A CA 1
ATOM 1679 C C . VAL A 1 222 ? 51.075 21.977 -47.292 1.00 67.75 222 VAL A C 1
ATOM 1681 O O . VAL A 1 222 ? 50.276 22.772 -46.794 1.00 67.75 222 VAL A O 1
ATOM 1684 N N . THR A 1 223 ? 50.846 21.401 -48.474 1.00 78.31 223 THR A N 1
ATOM 1685 C CA . THR A 1 223 ? 49.628 21.669 -49.260 1.00 78.31 223 THR A CA 1
ATOM 1686 C C . THR A 1 223 ? 48.450 20.816 -48.781 1.00 78.31 223 THR A C 1
ATOM 1688 O O . THR A 1 223 ? 48.629 19.689 -48.323 1.00 78.31 223 THR A O 1
ATOM 1691 N N . MET A 1 224 ? 47.215 21.306 -48.941 1.00 71.56 224 MET A N 1
ATOM 1692 C CA . MET A 1 224 ? 46.001 20.557 -48.556 1.00 71.56 224 MET A CA 1
ATOM 1693 C C . MET A 1 224 ? 45.870 19.209 -49.286 1.00 71.56 224 MET A C 1
ATOM 1695 O O . MET A 1 224 ? 45.341 18.248 -48.730 1.00 71.56 224 MET A O 1
ATOM 1699 N N . ALA A 1 225 ? 46.403 19.118 -50.508 1.00 75.25 225 ALA A N 1
ATOM 1700 C CA . ALA A 1 225 ? 46.451 17.877 -51.274 1.00 75.25 225 ALA A CA 1
ATOM 1701 C C . ALA A 1 225 ? 47.382 16.831 -50.632 1.00 75.25 225 ALA A C 1
ATOM 1703 O O . ALA A 1 225 ? 47.031 15.656 -50.571 1.00 75.25 225 ALA A O 1
ATOM 1704 N N . GLU A 1 226 ? 48.533 17.247 -50.096 1.00 74.81 226 GLU A N 1
ATOM 1705 C CA . GLU A 1 226 ? 49.471 16.355 -49.401 1.00 74.81 226 GLU A CA 1
ATOM 1706 C C . GLU A 1 226 ? 48.854 15.775 -48.120 1.00 74.81 226 GLU A C 1
ATOM 1708 O O . GLU A 1 226 ? 49.015 14.587 -47.836 1.00 74.81 226 GLU A O 1
ATOM 1713 N N . ILE A 1 227 ? 48.076 16.583 -47.393 1.00 76.81 227 ILE A N 1
ATOM 1714 C CA . ILE A 1 227 ? 47.343 16.146 -46.196 1.00 76.81 227 ILE A CA 1
ATOM 1715 C C . ILE A 1 227 ? 46.289 15.098 -46.565 1.00 76.81 227 ILE A C 1
ATOM 1717 O O . ILE A 1 227 ? 46.243 14.033 -45.951 1.00 76.81 227 ILE A O 1
ATOM 1721 N N . ALA A 1 228 ? 45.473 15.364 -47.590 1.00 77.94 228 ALA A N 1
ATOM 1722 C CA . ALA A 1 228 ? 44.423 14.444 -48.025 1.00 77.94 228 ALA A CA 1
ATOM 1723 C C . ALA A 1 228 ? 44.988 13.097 -48.508 1.00 77.94 228 ALA A C 1
ATOM 1725 O O . ALA A 1 228 ? 44.477 12.041 -48.137 1.00 77.94 228 ALA A O 1
ATOM 1726 N N . VAL A 1 229 ? 46.073 13.119 -49.289 1.00 77.94 229 VAL A N 1
ATOM 1727 C CA . VAL A 1 229 ? 46.726 11.900 -49.786 1.00 77.94 229 VAL A CA 1
ATOM 1728 C C . VAL A 1 229 ? 47.305 11.080 -48.631 1.00 77.94 229 VAL A C 1
ATOM 1730 O O . VAL A 1 229 ? 47.055 9.878 -48.559 1.00 77.94 229 VAL A O 1
ATOM 1733 N N . ARG A 1 230 ? 48.014 11.709 -47.685 1.00 76.38 230 ARG A N 1
ATOM 1734 C CA . ARG A 1 230 ? 48.568 11.016 -46.508 1.00 76.38 230 ARG A CA 1
ATOM 1735 C C . ARG A 1 230 ? 47.488 10.426 -45.608 1.00 76.38 230 ARG A C 1
ATOM 1737 O O . ARG A 1 230 ? 47.649 9.305 -45.138 1.00 76.38 230 ARG A O 1
ATOM 1744 N N . LEU A 1 231 ? 46.374 11.136 -45.434 1.00 79.56 231 LEU A N 1
ATOM 1745 C CA . LEU A 1 231 ? 45.225 10.648 -44.674 1.00 79.56 231 LEU A CA 1
ATOM 1746 C C . LEU A 1 231 ? 44.654 9.362 -45.285 1.00 79.56 231 LEU A C 1
ATOM 1748 O O . LEU A 1 231 ? 44.424 8.381 -44.580 1.00 79.56 231 LEU A O 1
ATOM 1752 N N . ILE A 1 232 ? 44.463 9.346 -46.608 1.00 82.75 232 ILE A N 1
ATOM 1753 C CA . ILE A 1 232 ? 43.949 8.177 -47.334 1.00 82.75 232 ILE A CA 1
ATOM 1754 C C . ILE A 1 232 ? 44.944 7.014 -47.263 1.00 82.75 232 ILE A C 1
ATOM 1756 O O . ILE A 1 232 ? 44.538 5.886 -46.983 1.00 82.75 232 ILE A O 1
ATOM 1760 N N . PHE A 1 233 ? 46.243 7.275 -47.430 1.00 78.75 233 PHE A N 1
ATOM 1761 C CA . PHE A 1 233 ? 47.272 6.244 -47.277 1.00 78.75 233 PHE A CA 1
ATOM 1762 C C . PHE A 1 233 ? 47.331 5.676 -45.854 1.00 78.75 233 PHE A C 1
ATOM 1764 O O . PHE A 1 233 ? 47.446 4.461 -45.706 1.00 78.75 233 PHE A O 1
ATOM 1771 N N . GLY A 1 234 ? 47.176 6.506 -44.820 1.00 80.19 234 GLY A N 1
ATOM 1772 C CA . GLY A 1 234 ? 47.090 6.061 -43.427 1.00 80.19 234 GLY A CA 1
ATOM 1773 C C . GLY A 1 234 ? 45.883 5.163 -43.163 1.00 80.19 234 GLY A C 1
ATOM 1774 O O . GLY A 1 234 ? 46.014 4.109 -42.541 1.00 80.19 234 GLY A O 1
ATOM 1775 N N . MET A 1 235 ? 44.717 5.533 -43.701 1.00 82.62 235 MET A N 1
ATOM 1776 C CA . MET A 1 235 ? 43.502 4.714 -43.634 1.00 82.62 235 MET A CA 1
ATOM 1777 C C . MET A 1 235 ? 43.676 3.362 -44.343 1.00 82.62 235 MET A C 1
ATOM 1779 O O . MET A 1 235 ? 43.345 2.319 -43.777 1.00 82.62 235 MET A O 1
ATOM 1783 N N . CYS A 1 236 ? 44.229 3.360 -45.559 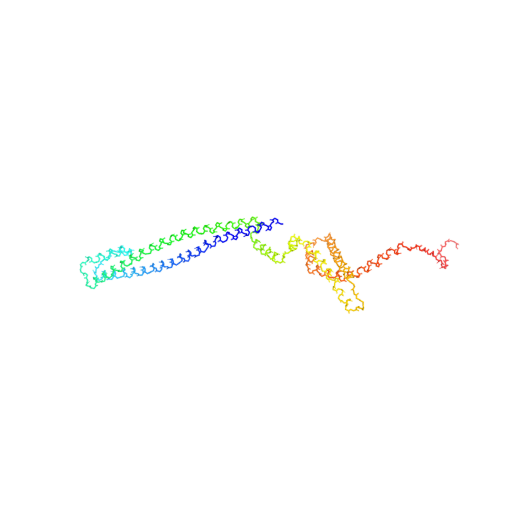1.00 81.19 236 CYS A N 1
ATOM 1784 C CA . CYS A 1 236 ? 44.461 2.140 -46.333 1.00 81.19 236 CYS A CA 1
ATOM 1785 C C . CYS A 1 236 ? 45.526 1.232 -45.701 1.00 81.19 236 CYS A C 1
ATOM 1787 O O . CYS A 1 236 ? 45.330 0.018 -45.654 1.00 81.19 236 CYS A O 1
ATOM 1789 N N . ALA A 1 237 ? 46.624 1.795 -45.187 1.00 79.81 237 ALA A N 1
ATOM 1790 C CA . ALA A 1 237 ? 47.681 1.041 -44.513 1.00 79.81 237 ALA A CA 1
ATOM 1791 C C . ALA A 1 237 ? 47.163 0.365 -43.238 1.00 79.81 237 ALA A C 1
ATOM 1793 O O . ALA A 1 237 ? 47.432 -0.815 -43.013 1.00 79.81 237 ALA A O 1
ATOM 1794 N N . ALA A 1 238 ? 46.362 1.077 -42.441 1.00 82.44 238 ALA A N 1
ATOM 1795 C CA . ALA A 1 238 ? 45.733 0.519 -41.249 1.00 82.44 238 ALA A CA 1
ATOM 1796 C C . ALA A 1 238 ? 44.776 -0.632 -41.586 1.00 82.44 238 ALA A C 1
ATOM 1798 O O . ALA A 1 238 ? 44.823 -1.677 -40.938 1.00 82.44 238 ALA A O 1
ATOM 1799 N N . LEU A 1 239 ? 43.969 -0.488 -42.642 1.00 80.94 239 LEU A N 1
ATOM 1800 C CA . LEU A 1 239 ? 43.063 -1.544 -43.098 1.00 80.94 239 LEU A CA 1
ATOM 1801 C C . LEU A 1 239 ? 43.836 -2.769 -43.612 1.00 80.94 239 LEU A C 1
ATOM 1803 O O . LEU A 1 239 ? 43.530 -3.895 -43.222 1.00 80.94 239 LEU A O 1
ATOM 1807 N N . ALA A 1 240 ? 44.869 -2.566 -44.432 1.00 79.19 240 ALA A N 1
ATOM 1808 C CA . ALA A 1 240 ? 45.704 -3.646 -44.953 1.00 79.19 240 ALA A CA 1
ATOM 1809 C C . ALA A 1 240 ? 46.411 -4.420 -43.831 1.00 79.19 240 ALA A C 1
ATOM 1811 O O . ALA A 1 240 ? 46.418 -5.651 -43.835 1.00 79.19 240 ALA A O 1
ATOM 1812 N N . LEU A 1 241 ? 46.959 -3.708 -42.844 1.00 77.31 241 LEU A N 1
ATOM 1813 C CA . LEU A 1 241 ? 47.646 -4.313 -41.709 1.00 77.31 241 LEU A CA 1
ATOM 1814 C C . LEU A 1 241 ? 46.658 -5.053 -40.796 1.00 77.31 241 LEU A C 1
ATOM 1816 O O . LEU A 1 241 ? 46.936 -6.168 -40.369 1.00 77.31 241 LEU A O 1
ATOM 1820 N N . TYR A 1 242 ? 45.460 -4.511 -40.582 1.00 78.69 242 TYR A N 1
ATOM 1821 C CA . TYR A 1 242 ? 44.388 -5.200 -39.861 1.00 78.69 242 TYR A CA 1
ATOM 1822 C C . TYR A 1 242 ? 43.939 -6.499 -40.550 1.00 78.69 242 TYR A C 1
ATOM 1824 O O . TYR A 1 242 ? 43.797 -7.529 -39.889 1.00 78.69 242 TYR A O 1
ATOM 1832 N N . VAL A 1 243 ? 43.762 -6.489 -41.877 1.00 80.56 243 VAL A N 1
ATOM 1833 C CA . VAL A 1 243 ? 43.435 -7.702 -42.649 1.00 80.56 243 VAL A CA 1
ATOM 1834 C C . VAL A 1 243 ? 44.575 -8.715 -42.582 1.00 80.56 243 VAL A C 1
ATOM 1836 O O . VAL A 1 243 ? 44.320 -9.895 -42.355 1.00 80.56 243 VAL A O 1
ATOM 1839 N N . LEU A 1 244 ? 45.826 -8.267 -42.721 1.00 79.50 244 LEU A N 1
ATOM 1840 C CA . LEU A 1 244 ? 47.001 -9.132 -42.642 1.00 79.50 244 LEU A CA 1
ATOM 1841 C C . LEU A 1 244 ? 47.130 -9.798 -41.267 1.00 79.50 244 LEU A C 1
ATOM 1843 O O . LEU A 1 244 ? 47.399 -10.993 -41.198 1.00 79.50 244 LEU A O 1
ATOM 1847 N N . LEU A 1 245 ? 46.901 -9.058 -40.180 1.00 74.75 245 LEU A N 1
ATOM 1848 C CA . LEU A 1 245 ? 46.946 -9.601 -38.821 1.00 74.75 245 LEU A CA 1
ATOM 1849 C C . LEU A 1 245 ? 45.816 -10.606 -38.578 1.00 74.75 245 LEU A C 1
ATOM 1851 O O . LEU A 1 245 ? 46.069 -11.686 -38.047 1.00 74.75 245 LEU A O 1
ATOM 1855 N N . ASN A 1 246 ? 44.594 -10.302 -39.021 1.00 70.44 246 ASN A N 1
ATOM 1856 C CA . ASN A 1 246 ? 43.478 -11.245 -38.928 1.00 70.44 246 ASN A CA 1
ATOM 1857 C C . ASN A 1 246 ? 43.720 -12.514 -39.766 1.00 70.44 246 ASN A C 1
ATOM 1859 O O . ASN A 1 246 ? 43.423 -13.616 -39.307 1.00 70.44 246 ASN A O 1
ATOM 1863 N N . ALA A 1 247 ? 44.314 -12.386 -40.955 1.00 71.38 247 ALA A N 1
ATOM 1864 C CA . ALA A 1 247 ? 44.689 -13.519 -41.800 1.00 71.38 247 ALA A CA 1
ATOM 1865 C C . ALA A 1 247 ? 45.844 -14.344 -41.203 1.00 71.38 247 ALA A C 1
ATOM 1867 O O . ALA A 1 247 ? 45.811 -15.571 -41.256 1.00 71.38 247 ALA A O 1
ATOM 1868 N N . ALA A 1 248 ? 46.840 -13.698 -40.590 1.00 70.31 248 ALA A N 1
ATOM 1869 C CA . ALA A 1 248 ? 47.947 -14.374 -39.916 1.00 70.31 248 ALA A CA 1
ATOM 1870 C C . ALA A 1 248 ? 47.461 -15.191 -38.710 1.00 70.31 248 ALA A C 1
ATOM 1872 O O . ALA A 1 248 ? 47.866 -16.336 -38.528 1.00 70.31 248 ALA A O 1
ATOM 1873 N N . VAL A 1 249 ? 46.540 -14.637 -37.922 1.00 66.31 249 VAL A N 1
ATOM 1874 C CA . VAL A 1 249 ? 45.929 -15.327 -36.774 1.00 66.31 249 VAL A CA 1
ATOM 1875 C C . VAL A 1 249 ? 45.082 -16.509 -37.235 1.00 66.31 249 VAL A C 1
ATOM 1877 O O . VAL A 1 249 ? 45.150 -17.576 -36.627 1.00 66.31 249 VAL A O 1
ATOM 1880 N N . ALA A 1 250 ? 44.348 -16.353 -38.340 1.00 61.59 250 ALA A N 1
ATOM 1881 C CA . ALA A 1 250 ? 43.631 -17.452 -38.978 1.00 61.59 250 ALA A CA 1
ATOM 1882 C C . ALA A 1 250 ? 44.578 -18.533 -39.539 1.00 61.59 250 ALA A C 1
ATOM 1884 O O . ALA A 1 250 ? 44.256 -19.712 -39.482 1.00 61.59 250 ALA A O 1
ATOM 1885 N N . GLY A 1 251 ? 45.760 -18.166 -40.042 1.00 59.19 251 GLY A N 1
ATOM 1886 C CA . GLY A 1 251 ? 46.760 -19.120 -40.535 1.00 59.19 251 GLY A CA 1
ATOM 1887 C C . GLY A 1 251 ? 47.463 -19.908 -39.423 1.00 59.19 251 GLY A C 1
ATOM 1888 O O . GLY A 1 251 ? 47.700 -21.104 -39.570 1.00 59.19 251 GLY A O 1
ATOM 1889 N N . ILE A 1 252 ? 47.757 -19.265 -38.289 1.00 60.59 252 ILE A N 1
ATOM 1890 C CA . ILE A 1 252 ? 48.418 -19.896 -37.133 1.00 60.59 252 ILE A CA 1
ATOM 1891 C C . ILE A 1 252 ? 47.446 -20.825 -36.381 1.00 60.59 252 ILE A C 1
ATOM 1893 O O . ILE A 1 252 ? 47.846 -21.892 -35.904 1.00 60.59 252 ILE A O 1
ATOM 1897 N N . SER A 1 253 ? 46.155 -20.480 -36.325 1.00 54.00 253 SER A N 1
ATOM 1898 C CA . SER A 1 253 ? 45.129 -21.286 -35.647 1.00 54.00 253 SER A CA 1
ATOM 1899 C C . SER A 1 253 ? 44.802 -22.612 -36.346 1.00 54.00 253 SER A C 1
ATOM 1901 O O . SER A 1 253 ? 44.331 -23.53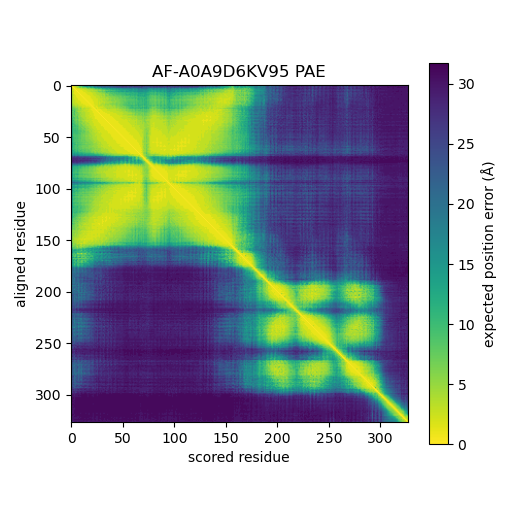3 -35.684 1.00 54.00 253 SER A O 1
ATOM 1903 N N . LEU A 1 254 ? 45.118 -22.767 -37.638 1.00 55.06 254 LEU A N 1
ATOM 1904 C CA . LEU A 1 254 ? 45.023 -24.059 -38.334 1.00 55.06 254 LEU A CA 1
ATOM 1905 C C . LEU A 1 254 ? 46.088 -25.075 -37.884 1.00 55.06 254 LEU A C 1
ATOM 1907 O O . LEU A 1 254 ? 45.911 -26.272 -38.090 1.00 55.06 254 LEU A O 1
ATOM 1911 N N . THR A 1 255 ? 47.186 -24.619 -37.273 1.00 55.88 255 THR A N 1
ATOM 1912 C CA . THR A 1 255 ? 48.301 -25.489 -36.848 1.00 55.88 255 THR A CA 1
ATOM 1913 C C . THR A 1 255 ? 48.294 -25.852 -35.364 1.00 55.88 255 THR A C 1
ATOM 1915 O O . THR A 1 255 ? 48.997 -26.780 -34.968 1.00 55.88 255 THR A O 1
ATOM 1918 N N . GLN A 1 256 ? 47.498 -25.173 -34.532 1.00 50.00 256 GLN A N 1
ATOM 1919 C CA . GLN A 1 256 ? 47.383 -25.475 -33.103 1.00 50.00 256 GLN A CA 1
ATOM 1920 C C . GLN A 1 256 ? 45.934 -25.331 -32.620 1.00 50.00 256 GLN A C 1
ATOM 1922 O O . GLN A 1 256 ? 45.339 -24.263 -32.735 1.00 50.00 256 GLN A O 1
ATOM 1927 N N . ASN A 1 257 ? 45.395 -26.383 -31.994 1.00 49.66 257 ASN A N 1
ATOM 1928 C CA . ASN A 1 257 ? 44.041 -26.468 -31.413 1.00 49.66 257 ASN A CA 1
ATOM 1929 C C . ASN A 1 257 ? 43.776 -25.519 -30.207 1.00 49.66 257 ASN A C 1
ATOM 1931 O O . ASN A 1 257 ? 42.926 -25.801 -29.368 1.00 49.66 257 ASN A O 1
ATOM 1935 N N . ALA A 1 258 ? 44.470 -24.383 -30.091 1.00 48.38 258 ALA A N 1
ATOM 1936 C CA . ALA A 1 258 ? 44.360 -23.422 -28.982 1.00 48.38 258 ALA A CA 1
ATOM 1937 C C . ALA A 1 258 ? 43.591 -22.129 -29.359 1.00 48.38 258 ALA A C 1
ATOM 1939 O O . ALA A 1 258 ? 43.832 -21.055 -28.808 1.00 48.38 258 ALA A O 1
ATOM 1940 N N . ALA A 1 259 ? 42.658 -22.206 -30.311 1.00 47.28 259 ALA A N 1
ATOM 1941 C CA . ALA A 1 259 ? 42.127 -21.055 -31.054 1.00 47.28 259 ALA A CA 1
ATOM 1942 C C . ALA A 1 259 ? 41.039 -20.199 -30.363 1.00 47.28 259 ALA A C 1
ATOM 1944 O O . ALA A 1 259 ? 40.412 -19.375 -31.027 1.00 47.28 259 ALA A O 1
ATOM 1945 N N . GLN A 1 260 ? 40.787 -20.348 -29.058 1.00 45.03 260 GLN A N 1
ATOM 1946 C CA . GLN A 1 260 ? 39.690 -19.617 -28.395 1.00 45.03 260 GLN A CA 1
ATOM 1947 C C . GLN A 1 260 ? 40.142 -18.511 -27.429 1.00 45.03 260 GLN A C 1
ATOM 1949 O O . GLN A 1 260 ? 39.342 -17.641 -27.095 1.00 45.03 260 GLN A O 1
ATOM 1954 N N . ALA A 1 261 ? 41.421 -18.476 -27.037 1.00 42.53 261 ALA A N 1
ATOM 1955 C CA . ALA A 1 261 ? 41.941 -17.464 -26.109 1.00 42.53 261 ALA A CA 1
ATOM 1956 C C . ALA A 1 261 ? 42.591 -16.249 -26.807 1.00 42.53 261 ALA A C 1
ATOM 1958 O O . ALA A 1 261 ? 42.558 -15.141 -26.275 1.00 42.53 261 ALA A O 1
ATOM 1959 N N . SER A 1 262 ? 43.158 -16.420 -28.008 1.00 48.88 262 SER A N 1
ATOM 1960 C CA . SER A 1 262 ? 43.981 -15.386 -28.665 1.00 48.88 262 SER A CA 1
ATOM 1961 C C . SER A 1 262 ? 43.186 -14.385 -29.514 1.00 48.88 262 SER A C 1
ATOM 1963 O O . SER A 1 262 ? 43.602 -13.235 -29.658 1.00 48.88 262 SER A O 1
ATOM 1965 N N . THR A 1 263 ? 42.022 -14.773 -30.041 1.00 51.03 263 THR A N 1
ATOM 1966 C CA . THR A 1 263 ? 41.174 -13.910 -30.889 1.00 51.03 263 THR A CA 1
ATOM 1967 C C . THR A 1 263 ? 40.576 -12.745 -30.094 1.00 51.03 263 THR A C 1
ATOM 1969 O O . THR A 1 263 ? 40.456 -11.632 -30.604 1.00 51.03 263 THR A O 1
ATOM 1972 N N . SER A 1 264 ? 40.289 -12.961 -28.807 1.00 47.09 264 SER A N 1
ATOM 1973 C CA . SER A 1 264 ? 39.753 -11.939 -27.898 1.00 47.09 264 SER A CA 1
ATOM 1974 C C . SER A 1 264 ? 40.728 -10.786 -27.638 1.00 47.09 264 SER A C 1
ATOM 1976 O O . SER A 1 264 ? 40.293 -9.664 -27.391 1.00 47.09 264 SER A O 1
ATOM 1978 N N . SER A 1 265 ? 42.043 -11.027 -27.723 1.00 50.53 265 SER A N 1
ATOM 1979 C CA . SER A 1 265 ? 43.050 -9.990 -27.461 1.00 50.53 265 SER A CA 1
ATOM 1980 C C . SER A 1 265 ? 43.294 -9.070 -28.661 1.00 50.53 265 SER A C 1
ATOM 1982 O O . SER A 1 265 ? 43.632 -7.910 -28.467 1.00 50.53 265 SER A O 1
ATOM 1984 N N . LEU A 1 266 ? 43.101 -9.554 -29.892 1.00 54.28 266 LEU A N 1
ATOM 1985 C CA . LEU A 1 266 ? 43.214 -8.752 -31.121 1.00 54.28 266 LEU A CA 1
ATOM 1986 C C . LEU A 1 266 ? 41.909 -8.048 -31.502 1.00 54.28 266 LEU A C 1
ATOM 1988 O O . LEU A 1 266 ? 41.945 -7.047 -32.206 1.00 54.28 266 LEU A O 1
ATOM 1992 N N . LEU A 1 267 ? 40.770 -8.531 -31.000 1.00 55.22 267 LEU A N 1
ATOM 1993 C CA . LEU A 1 267 ? 39.483 -7.834 -31.064 1.00 55.22 267 LEU A CA 1
ATOM 1994 C C . LEU A 1 267 ? 39.338 -6.759 -29.975 1.00 55.22 267 LEU A C 1
ATOM 1996 O O . LEU A 1 267 ? 38.359 -6.012 -29.983 1.00 55.22 267 LEU A O 1
ATOM 2000 N N . ASN A 1 268 ? 40.296 -6.661 -29.046 1.00 66.12 268 ASN A N 1
ATOM 2001 C CA . ASN A 1 268 ? 40.291 -5.619 -28.031 1.00 66.12 268 ASN A CA 1
ATOM 2002 C C . ASN A 1 268 ? 40.444 -4.241 -28.710 1.00 66.12 268 ASN A C 1
ATOM 2004 O O . ASN A 1 268 ? 41.449 -4.015 -29.394 1.00 66.12 268 ASN A O 1
ATOM 2008 N N . PRO A 1 269 ? 39.503 -3.299 -28.507 1.00 64.88 269 PRO A N 1
ATOM 2009 C CA . PRO A 1 269 ? 39.533 -1.985 -29.149 1.00 64.88 269 PRO A CA 1
ATOM 2010 C C . PRO A 1 269 ? 40.829 -1.201 -28.889 1.00 64.88 269 PRO A C 1
ATOM 2012 O O . PRO A 1 269 ? 41.211 -0.387 -29.726 1.00 64.88 269 PRO A O 1
ATOM 2015 N N . PHE A 1 270 ? 41.540 -1.472 -27.788 1.00 71.56 270 PHE A N 1
ATOM 2016 C CA . PHE A 1 270 ? 42.837 -0.860 -27.478 1.00 71.56 270 PHE A CA 1
ATOM 2017 C C . PHE A 1 270 ? 43.990 -1.412 -28.325 1.00 71.56 270 PHE A C 1
ATOM 2019 O O . PHE A 1 270 ? 44.885 -0.674 -28.729 1.00 71.56 270 PHE A O 1
ATOM 2026 N N . THR A 1 271 ? 43.979 -2.708 -28.626 1.00 71.69 271 THR A N 1
ATOM 2027 C CA . THR A 1 271 ? 44.989 -3.327 -29.495 1.00 71.69 271 THR A CA 1
ATOM 2028 C C . THR A 1 271 ? 44.751 -2.909 -30.940 1.00 71.69 271 THR A C 1
ATOM 2030 O O . THR A 1 271 ? 45.681 -2.518 -31.639 1.00 71.69 271 THR A O 1
ATOM 2033 N N . VAL A 1 272 ? 43.484 -2.895 -31.354 1.00 73.62 272 VAL A N 1
ATOM 2034 C CA . VAL A 1 272 ? 43.041 -2.426 -32.670 1.00 73.62 272 VAL A CA 1
ATOM 2035 C C . VAL A 1 272 ? 43.411 -0.954 -32.897 1.00 73.62 272 VAL A C 1
ATOM 2037 O O . VAL A 1 272 ? 43.892 -0.604 -33.975 1.00 73.62 272 VAL A O 1
ATOM 2040 N N . SER A 1 273 ? 43.246 -0.092 -31.887 1.00 72.50 273 SER A N 1
ATOM 2041 C CA . SER A 1 273 ? 43.620 1.322 -31.988 1.00 72.50 273 SER A CA 1
ATOM 2042 C C . SER A 1 273 ? 45.131 1.532 -32.044 1.00 72.50 273 SER A C 1
ATOM 2044 O O . SER A 1 273 ? 45.598 2.291 -32.891 1.00 72.50 273 SER A O 1
ATOM 2046 N N . LEU A 1 274 ? 45.905 0.822 -31.215 1.00 77.06 274 LEU A N 1
ATOM 2047 C CA . LEU A 1 274 ? 47.368 0.871 -31.241 1.00 77.06 274 LEU A CA 1
ATOM 2048 C C . LEU A 1 274 ? 47.912 0.447 -32.612 1.00 77.06 274 LEU A C 1
ATOM 2050 O O . LEU A 1 274 ? 48.763 1.128 -33.180 1.00 77.06 274 LEU A O 1
ATOM 2054 N N . ILE A 1 275 ? 47.372 -0.638 -33.169 1.00 78.12 275 ILE A N 1
ATOM 2055 C CA . ILE A 1 275 ? 47.709 -1.128 -34.508 1.00 78.12 275 ILE A CA 1
ATOM 2056 C C . ILE A 1 275 ? 47.365 -0.080 -35.573 1.00 78.12 275 ILE A C 1
ATOM 2058 O O . ILE A 1 275 ? 48.195 0.206 -36.434 1.00 78.12 275 ILE A O 1
ATOM 2062 N N . GLY A 1 276 ? 46.170 0.518 -35.504 1.00 79.12 276 GLY A N 1
ATOM 2063 C CA . GLY A 1 276 ? 45.743 1.565 -36.434 1.00 79.12 276 GLY A CA 1
ATOM 2064 C C . GLY A 1 276 ? 46.668 2.783 -36.407 1.00 79.12 276 GLY A C 1
ATOM 2065 O O . GLY A 1 276 ? 47.098 3.246 -37.460 1.00 79.12 276 GLY A O 1
ATOM 2066 N N . ILE A 1 277 ? 47.050 3.253 -35.216 1.00 79.12 277 ILE A N 1
ATOM 2067 C CA . ILE A 1 277 ? 47.962 4.394 -35.055 1.00 79.12 277 ILE A CA 1
ATOM 2068 C C . ILE A 1 277 ? 49.354 4.061 -35.604 1.00 79.12 277 ILE A C 1
ATOM 2070 O O . ILE A 1 277 ? 49.897 4.844 -36.381 1.00 79.12 277 ILE A O 1
ATOM 2074 N N . ILE A 1 278 ? 49.919 2.897 -35.258 1.00 80.25 278 ILE A N 1
ATOM 2075 C CA . ILE A 1 278 ? 51.238 2.462 -35.749 1.00 80.25 278 ILE A CA 1
ATOM 2076 C C . ILE A 1 278 ? 51.231 2.338 -37.277 1.00 80.25 278 ILE A C 1
ATOM 2078 O O . ILE A 1 278 ? 52.142 2.831 -37.938 1.00 80.25 278 ILE A O 1
ATOM 2082 N N . ALA A 1 279 ? 50.187 1.735 -37.849 1.00 77.94 279 ALA A N 1
ATOM 2083 C CA . ALA A 1 279 ? 50.039 1.610 -39.294 1.00 77.94 279 ALA A CA 1
ATOM 2084 C C . ALA A 1 279 ? 49.899 2.978 -39.983 1.00 77.94 279 ALA A C 1
ATOM 2086 O O . ALA A 1 279 ? 50.484 3.190 -41.043 1.00 77.94 279 ALA A O 1
ATOM 2087 N N . GLY A 1 280 ? 49.176 3.919 -39.367 1.00 78.56 280 GLY A N 1
ATOM 2088 C CA . GLY A 1 280 ? 49.061 5.296 -39.845 1.00 78.56 280 GLY A CA 1
ATOM 2089 C C . GLY A 1 280 ? 50.401 6.037 -39.840 1.00 78.56 280 GLY A C 1
ATOM 2090 O O . GLY A 1 280 ? 50.747 6.670 -40.836 1.00 78.56 280 GLY A O 1
ATOM 2091 N N . VAL A 1 281 ? 51.183 5.909 -38.764 1.00 80.69 281 VAL A N 1
ATOM 2092 C CA . VAL A 1 281 ? 52.514 6.532 -38.621 1.00 80.69 281 VAL A CA 1
ATOM 2093 C C . VAL A 1 281 ? 53.535 5.932 -39.595 1.00 80.69 281 VAL A C 1
ATOM 2095 O O . VAL A 1 281 ? 54.310 6.669 -40.194 1.00 80.69 281 VAL A O 1
ATOM 2098 N N . LEU A 1 282 ? 53.514 4.612 -39.802 1.00 77.75 282 LEU A N 1
ATOM 2099 C CA . LEU A 1 282 ? 54.443 3.906 -40.699 1.00 77.75 282 LEU A CA 1
ATOM 2100 C C . LEU A 1 282 ? 54.025 3.939 -42.178 1.00 77.75 282 LEU A C 1
ATOM 2102 O O . LEU A 1 282 ? 54.777 3.481 -43.040 1.00 77.75 282 LEU A O 1
ATOM 2106 N N . SER A 1 283 ? 52.835 4.456 -42.492 1.00 75.50 283 SER A N 1
ATOM 2107 C CA . SER A 1 283 ? 52.269 4.422 -43.847 1.00 75.50 283 SER A CA 1
ATOM 2108 C C . SER A 1 283 ? 53.165 5.089 -44.898 1.00 75.50 283 SER A C 1
ATOM 2110 O O . SER A 1 283 ? 53.237 4.607 -46.027 1.00 75.50 283 SER A O 1
ATOM 2112 N N . GLU A 1 284 ? 53.899 6.145 -44.533 1.00 71.75 284 GLU A N 1
ATOM 2113 C CA . GLU A 1 284 ? 54.799 6.851 -45.450 1.00 71.75 284 GLU A CA 1
ATOM 2114 C C . GLU A 1 284 ? 56.074 6.048 -45.762 1.00 71.75 284 GLU A C 1
ATOM 2116 O O . GLU A 1 284 ? 56.511 6.013 -46.914 1.00 71.75 284 GLU A O 1
ATOM 2121 N N . ASP A 1 285 ? 56.635 5.349 -44.774 1.00 75.81 285 ASP A N 1
ATOM 2122 C CA . ASP A 1 285 ? 57.803 4.480 -44.968 1.00 75.81 285 ASP A CA 1
ATOM 2123 C C . ASP A 1 285 ? 57.433 3.235 -45.782 1.00 75.81 285 ASP A C 1
ATOM 2125 O O . ASP A 1 285 ? 58.173 2.832 -46.682 1.00 75.81 285 ASP A O 1
ATOM 2129 N N . ILE A 1 286 ? 56.241 2.674 -45.542 1.00 67.62 286 ILE A N 1
ATOM 2130 C CA . ILE A 1 286 ? 55.680 1.582 -46.346 1.00 67.62 286 ILE A CA 1
ATOM 2131 C C . ILE A 1 286 ? 55.452 2.051 -47.789 1.00 67.62 286 ILE A C 1
ATOM 2133 O O . ILE A 1 286 ? 55.820 1.344 -48.725 1.00 67.62 286 ILE A O 1
ATOM 2137 N N . ALA A 1 287 ? 54.898 3.249 -47.995 1.00 66.44 287 ALA A N 1
ATOM 2138 C CA . ALA A 1 287 ? 54.669 3.790 -49.332 1.00 66.44 287 ALA A CA 1
ATOM 2139 C C . ALA A 1 287 ? 55.982 3.998 -50.105 1.00 66.44 287 ALA A C 1
ATOM 2141 O O . ALA A 1 287 ? 56.070 3.589 -51.264 1.00 66.44 287 ALA A O 1
ATOM 2142 N N . LYS A 1 288 ? 57.015 4.564 -49.464 1.00 75.50 288 LYS A N 1
ATOM 2143 C CA . LYS A 1 288 ? 58.351 4.736 -50.066 1.00 75.50 288 LYS A CA 1
ATOM 2144 C C . LYS A 1 288 ? 58.996 3.394 -50.395 1.00 75.50 288 LYS A C 1
ATOM 2146 O O . LYS A 1 288 ? 59.447 3.188 -51.514 1.00 75.50 288 LYS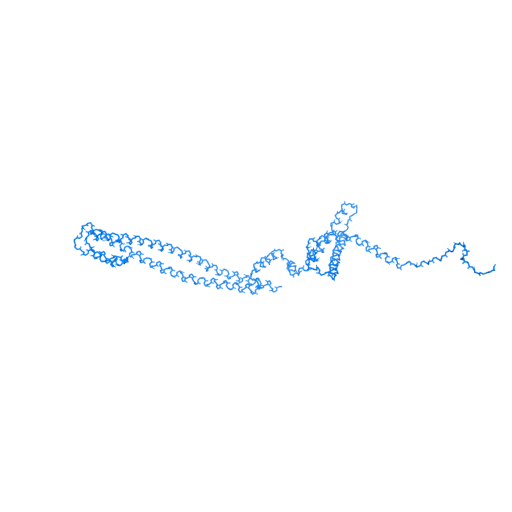 A O 1
ATOM 2151 N N . TRP A 1 289 ? 58.939 2.440 -49.474 1.00 75.31 289 TRP A N 1
ATOM 2152 C CA . TRP A 1 289 ? 59.464 1.096 -49.693 1.00 75.31 289 TRP A CA 1
ATOM 2153 C C . TRP A 1 289 ? 58.753 0.347 -50.832 1.00 75.31 289 TRP A C 1
ATOM 2155 O O . TRP A 1 289 ? 59.413 -0.329 -51.624 1.00 75.31 289 TRP A O 1
ATOM 2165 N N . ILE A 1 290 ? 57.424 0.482 -50.959 1.00 68.50 290 ILE A N 1
ATOM 2166 C CA . ILE A 1 290 ? 56.660 -0.092 -52.081 1.00 68.50 290 ILE A CA 1
ATOM 2167 C C . ILE A 1 290 ? 57.082 0.578 -53.392 1.00 68.50 290 ILE A C 1
ATOM 2169 O O . ILE A 1 290 ? 57.261 -0.111 -54.393 1.00 68.50 290 ILE A O 1
ATOM 2173 N N . GLN A 1 291 ? 57.271 1.899 -53.401 1.00 70.12 291 GLN A N 1
ATOM 2174 C CA . GLN A 1 291 ? 57.739 2.629 -54.580 1.00 70.12 291 GLN A CA 1
ATOM 2175 C C . GLN A 1 291 ? 59.163 2.215 -54.983 1.00 70.12 291 GLN A C 1
ATOM 2177 O O . GLN A 1 291 ? 59.409 1.994 -56.168 1.00 70.12 291 GLN A O 1
ATOM 2182 N N . ASP A 1 292 ? 60.072 2.030 -54.026 1.00 73.94 292 ASP A N 1
ATOM 2183 C CA . ASP A 1 292 ? 61.454 1.611 -54.279 1.00 73.94 292 ASP A CA 1
ATOM 2184 C C . ASP A 1 292 ? 61.536 0.163 -54.785 1.00 73.94 292 ASP A C 1
ATOM 2186 O O . ASP A 1 292 ? 62.225 -0.118 -55.769 1.00 73.94 292 ASP A O 1
ATOM 2190 N N . ARG A 1 293 ? 60.774 -0.764 -54.188 1.00 69.81 2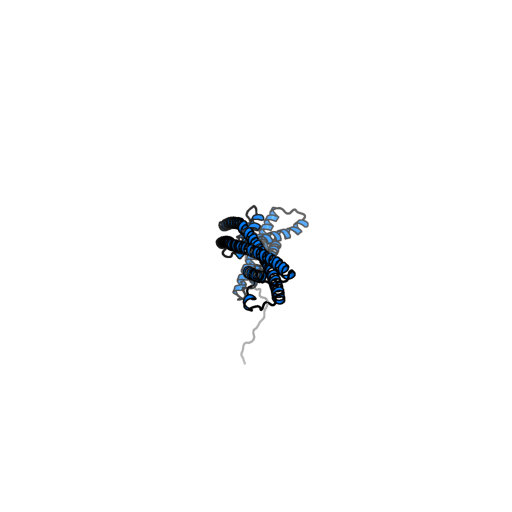93 ARG A N 1
ATOM 2191 C CA . ARG A 1 293 ? 60.678 -2.152 -54.678 1.00 69.81 293 ARG A CA 1
ATOM 2192 C C . ARG A 1 293 ? 59.936 -2.261 -56.003 1.00 69.81 293 ARG A C 1
ATOM 2194 O O . ARG A 1 293 ? 60.348 -3.039 -56.857 1.00 69.81 293 ARG A O 1
ATOM 2201 N N . GLY A 1 294 ? 58.883 -1.472 -56.200 1.00 64.50 294 GLY A N 1
ATOM 2202 C CA . GLY A 1 294 ? 58.165 -1.386 -57.468 1.00 64.50 294 GLY A CA 1
ATOM 2203 C C . GLY A 1 294 ? 59.087 -0.914 -58.588 1.00 64.50 294 GLY A C 1
ATOM 2204 O O . GLY A 1 294 ? 59.159 -1.552 -59.634 1.00 64.50 294 GLY A O 1
ATOM 2205 N N . ARG A 1 295 ? 59.884 0.133 -58.340 1.00 67.38 295 ARG A N 1
ATOM 2206 C CA . ARG A 1 295 ? 60.927 0.586 -59.272 1.00 67.38 295 ARG A CA 1
ATOM 2207 C C . ARG A 1 295 ? 61.983 -0.487 -59.524 1.00 67.38 295 ARG A C 1
ATOM 2209 O O . ARG A 1 295 ? 62.348 -0.679 -60.677 1.00 67.38 295 ARG A O 1
ATOM 2216 N N . GLY A 1 296 ? 62.412 -1.212 -58.489 1.00 60.03 296 GLY A N 1
ATOM 2217 C CA . GLY A 1 296 ? 63.340 -2.340 -58.601 1.00 60.03 296 GLY A CA 1
ATOM 2218 C C . GLY A 1 296 ? 62.835 -3.475 -59.497 1.00 60.03 296 GLY A C 1
ATOM 2219 O O . GLY A 1 296 ? 63.596 -4.005 -60.294 1.00 60.03 296 GLY A O 1
ATOM 2220 N N . ILE A 1 297 ? 61.546 -3.816 -59.438 1.00 63.72 297 ILE A N 1
ATOM 2221 C CA . ILE A 1 297 ? 60.958 -4.866 -60.287 1.00 63.72 297 ILE A CA 1
ATOM 2222 C C . ILE A 1 297 ? 60.923 -4.435 -61.761 1.00 63.72 297 ILE A C 1
ATOM 2224 O O . ILE A 1 297 ? 61.213 -5.249 -62.634 1.00 63.72 297 ILE A O 1
ATOM 2228 N N . PHE A 1 298 ? 60.657 -3.155 -62.046 1.00 58.00 298 PHE A N 1
ATOM 2229 C CA . PHE A 1 298 ? 60.668 -2.626 -63.416 1.00 58.00 298 PHE A CA 1
ATOM 2230 C C . PHE A 1 298 ? 62.077 -2.369 -63.974 1.00 58.00 298 PHE A C 1
ATOM 2232 O O . PHE A 1 298 ? 62.262 -2.419 -65.190 1.00 58.00 298 PHE A O 1
ATOM 2239 N N . THR A 1 299 ? 63.085 -2.132 -63.128 1.00 57.84 299 THR A N 1
ATOM 2240 C CA . THR A 1 299 ? 64.490 -2.037 -63.566 1.00 57.84 299 THR A CA 1
ATOM 2241 C C . THR A 1 299 ? 65.166 -3.405 -63.673 1.00 57.84 299 THR A C 1
ATOM 2243 O O . THR A 1 299 ? 66.029 -3.590 -64.529 1.00 57.84 299 THR A O 1
ATOM 2246 N N . GLN A 1 300 ? 64.745 -4.396 -62.882 1.00 50.56 300 GLN A N 1
ATOM 2247 C CA . GLN A 1 300 ? 65.287 -5.756 -62.927 1.00 50.56 300 GLN A CA 1
ATOM 2248 C C . GLN A 1 300 ? 64.764 -6.573 -64.120 1.00 50.56 300 GLN A C 1
ATOM 2250 O O . GLN A 1 300 ? 65.449 -7.484 -64.578 1.00 50.56 300 GLN A O 1
ATOM 2255 N N . SER A 1 301 ? 63.623 -6.200 -64.708 1.00 45.59 301 SER A N 1
ATOM 2256 C CA . SER A 1 301 ? 63.145 -6.746 -65.989 1.00 45.59 301 SER A CA 1
ATOM 2257 C C . SER A 1 301 ? 63.804 -6.124 -67.236 1.00 45.59 301 SER A C 1
ATOM 2259 O O . SER A 1 301 ? 63.395 -6.439 -68.351 1.00 45.59 301 SER A O 1
ATOM 2261 N N . GLY A 1 302 ? 64.799 -5.240 -67.074 1.00 46.62 302 GLY A N 1
ATOM 2262 C CA . GLY A 1 302 ? 65.427 -4.489 -68.171 1.00 46.62 302 GLY A CA 1
ATOM 2263 C C . GLY A 1 302 ? 66.953 -4.588 -68.284 1.00 46.62 302 GLY A C 1
ATOM 2264 O O . GLY A 1 302 ? 67.527 -3.877 -69.106 1.00 46.62 302 GLY A O 1
ATOM 2265 N N . ALA A 1 303 ? 67.630 -5.434 -67.501 1.00 36.41 303 ALA A N 1
ATOM 2266 C CA . ALA A 1 303 ? 69.071 -5.661 -67.654 1.00 36.41 303 ALA A CA 1
ATOM 2267 C C . ALA A 1 303 ? 69.325 -6.931 -68.496 1.00 36.41 303 ALA A C 1
ATOM 2269 O O . ALA A 1 303 ? 68.893 -8.012 -68.087 1.00 36.41 303 ALA A O 1
ATOM 2270 N N . PRO A 1 304 ? 70.002 -6.848 -69.660 1.00 39.47 304 PRO A N 1
ATOM 2271 C CA . PRO A 1 304 ? 70.342 -8.033 -70.435 1.00 39.47 304 PRO A CA 1
ATOM 2272 C C . PRO A 1 304 ? 71.348 -8.887 -69.660 1.00 39.47 304 PRO A C 1
ATOM 2274 O O . PRO A 1 304 ? 72.269 -8.371 -69.025 1.00 39.47 304 PRO A O 1
ATOM 2277 N N . ALA A 1 305 ? 71.163 -10.204 -69.736 1.00 42.00 305 ALA A N 1
ATOM 2278 C CA . ALA A 1 305 ? 72.096 -11.198 -69.233 1.00 42.00 305 ALA A CA 1
ATOM 2279 C C . ALA A 1 305 ? 73.505 -10.937 -69.794 1.00 42.00 305 ALA A C 1
ATOM 2281 O O . ALA A 1 305 ? 73.774 -11.190 -70.968 1.00 42.00 305 ALA A O 1
ATOM 2282 N N . ALA A 1 306 ? 74.406 -10.431 -68.954 1.00 36.19 306 ALA A N 1
ATOM 2283 C CA . ALA A 1 306 ? 75.830 -10.459 -69.239 1.00 36.19 306 ALA A CA 1
ATOM 2284 C C . ALA A 1 306 ? 76.339 -11.876 -68.951 1.00 36.19 306 ALA A C 1
ATOM 2286 O O . ALA A 1 306 ? 76.178 -12.404 -67.850 1.00 36.19 306 ALA A O 1
ATOM 2287 N N . ALA A 1 307 ? 76.891 -12.492 -69.992 1.00 36.78 307 ALA A N 1
ATOM 2288 C CA . ALA A 1 307 ? 77.427 -13.839 -70.006 1.00 36.78 307 ALA A CA 1
ATOM 2289 C C . ALA A 1 307 ? 78.452 -14.088 -68.886 1.00 36.78 307 ALA A C 1
ATOM 2291 O O . ALA A 1 307 ? 79.295 -13.242 -68.584 1.00 36.78 307 ALA A O 1
ATOM 2292 N N . GLN A 1 308 ? 78.400 -15.295 -68.323 1.00 39.03 308 GLN A N 1
ATOM 2293 C CA . GLN A 1 308 ? 79.472 -15.869 -67.514 1.00 39.03 308 GLN A CA 1
ATOM 2294 C C . GLN A 1 308 ? 80.787 -15.880 -68.319 1.00 39.03 308 GLN A C 1
ATOM 2296 O O . GLN A 1 308 ? 80.790 -16.390 -69.443 1.00 39.03 308 GLN A O 1
ATOM 2301 N N . PRO A 1 309 ? 81.912 -15.384 -67.777 1.00 40.16 309 PRO A N 1
ATOM 2302 C CA . PRO A 1 309 ? 83.217 -15.667 -68.347 1.00 40.16 309 PRO A CA 1
ATOM 2303 C C . PRO A 1 309 ? 83.650 -17.099 -67.999 1.00 40.16 309 PRO A C 1
ATOM 2305 O O . PRO A 1 309 ? 83.505 -17.557 -66.865 1.00 40.16 309 PRO A O 1
ATOM 2308 N N . ALA A 1 310 ? 84.171 -17.793 -69.011 1.00 37.41 310 ALA A N 1
ATOM 2309 C CA . ALA A 1 310 ? 84.766 -19.122 -68.928 1.00 37.41 310 ALA A CA 1
ATOM 2310 C C . ALA A 1 310 ? 85.937 -19.179 -67.918 1.00 37.41 310 ALA A C 1
ATOM 2312 O O . ALA A 1 310 ? 86.609 -18.165 -67.708 1.00 37.41 310 ALA A O 1
ATOM 2313 N N . PRO A 1 311 ? 86.223 -20.349 -67.315 1.00 37.81 311 PRO A N 1
ATOM 2314 C CA . PRO A 1 311 ? 87.315 -20.490 -66.363 1.00 37.81 311 PRO A CA 1
ATOM 2315 C C . PRO A 1 311 ? 88.668 -20.401 -67.080 1.00 37.81 311 PRO A C 1
ATOM 2317 O O . PRO A 1 311 ? 88.960 -21.196 -67.972 1.00 37.81 311 PRO A O 1
ATOM 2320 N N . GLN A 1 312 ? 89.491 -19.428 -66.682 1.00 40.47 312 GLN A N 1
ATOM 2321 C CA . GLN A 1 312 ? 90.897 -19.366 -67.065 1.00 40.47 312 GLN A CA 1
ATOM 2322 C C . GLN A 1 312 ? 91.715 -20.320 -66.198 1.00 40.47 312 GLN A C 1
ATOM 2324 O O . GLN A 1 312 ? 91.844 -20.170 -64.986 1.00 40.47 312 GLN A O 1
ATOM 2329 N N . ASP A 1 313 ? 92.237 -21.306 -66.909 1.00 35.50 313 ASP A N 1
ATOM 2330 C CA . ASP A 1 313 ? 93.246 -22.282 -66.550 1.00 35.50 313 ASP A CA 1
ATOM 2331 C C . ASP A 1 313 ? 94.547 -21.606 -66.072 1.00 35.50 313 ASP A C 1
ATOM 2333 O O . ASP A 1 313 ? 95.022 -20.627 -66.655 1.00 35.50 313 ASP A O 1
ATOM 2337 N N . SER A 1 314 ? 95.129 -22.116 -64.989 1.00 36.88 314 SER A N 1
ATOM 2338 C CA . SER A 1 314 ? 96.458 -21.739 -64.504 1.00 36.88 314 SER A CA 1
ATOM 2339 C C . SER A 1 314 ? 97.066 -22.895 -63.714 1.00 36.88 314 SER A C 1
ATOM 2341 O O . SER A 1 314 ? 96.838 -23.029 -62.516 1.00 36.88 314 SER A O 1
ATOM 2343 N N . GLY A 1 315 ? 97.914 -23.677 -64.390 1.00 34.06 315 GLY A N 1
ATOM 2344 C CA . GLY A 1 315 ? 99.132 -24.212 -63.774 1.00 34.06 315 GLY A CA 1
ATOM 2345 C C . GLY A 1 315 ? 99.236 -25.730 -63.601 1.00 34.06 315 GLY A C 1
ATOM 2346 O O . GLY A 1 315 ? 98.976 -26.253 -62.528 1.00 34.06 315 GLY A O 1
ATOM 2347 N N . SER A 1 316 ? 99.741 -26.406 -64.640 1.00 36.31 316 SER A N 1
ATOM 2348 C CA . SER A 1 316 ? 100.829 -27.407 -64.586 1.00 36.31 316 SER A CA 1
ATOM 2349 C C . SER A 1 316 ? 101.080 -28.144 -63.252 1.00 36.31 316 SER A C 1
ATOM 2351 O O . SER A 1 316 ? 101.735 -27.571 -62.388 1.00 36.31 316 SER A O 1
ATOM 2353 N N . MET A 1 317 ? 100.760 -29.447 -63.187 1.00 38.50 317 MET A N 1
ATOM 2354 C CA . MET A 1 317 ? 101.639 -30.573 -62.767 1.00 38.50 317 MET A CA 1
ATOM 2355 C C . MET A 1 317 ? 100.956 -31.883 -63.219 1.00 38.50 317 MET A C 1
ATOM 2357 O O . MET A 1 317 ? 99.793 -32.116 -62.919 1.00 38.50 317 MET A O 1
ATOM 2361 N N . VAL A 1 318 ? 101.514 -32.668 -64.142 1.00 47.75 318 VAL A N 1
ATOM 2362 C CA . VAL A 1 318 ? 102.462 -33.769 -63.889 1.00 47.75 318 VAL A CA 1
ATOM 2363 C C . VAL A 1 318 ? 102.070 -34.680 -62.708 1.00 47.75 318 VAL A C 1
ATOM 2365 O O . VAL A 1 318 ? 102.374 -34.402 -61.555 1.00 47.75 318 VAL A O 1
ATOM 2368 N N . ASN A 1 319 ? 101.513 -35.828 -63.115 1.00 43.34 319 ASN A N 1
ATOM 2369 C CA . ASN A 1 319 ? 101.623 -37.197 -62.588 1.00 43.34 319 ASN A CA 1
ATOM 2370 C C . ASN A 1 319 ? 100.723 -37.670 -61.418 1.00 43.34 319 ASN A C 1
ATOM 2372 O O . ASN A 1 319 ? 101.043 -37.435 -60.253 1.00 43.34 319 ASN A O 1
ATOM 2376 N N . PRO A 1 320 ? 99.684 -38.485 -61.701 1.00 45.22 320 PRO A N 1
ATOM 2377 C CA . PRO A 1 320 ? 99.154 -39.456 -60.753 1.00 45.22 320 PRO A CA 1
ATOM 2378 C C . PRO A 1 320 ? 100.039 -40.714 -60.778 1.00 45.22 320 PRO A C 1
ATOM 2380 O O . PRO A 1 320 ? 100.360 -41.255 -61.833 1.00 45.22 320 PRO A O 1
ATOM 2383 N N . HIS A 1 321 ? 100.465 -41.165 -59.604 1.00 41.28 321 HIS A N 1
ATOM 2384 C CA . HIS A 1 321 ? 101.319 -42.334 -59.422 1.00 41.28 321 HIS A CA 1
ATOM 2385 C C . HIS A 1 321 ? 100.910 -43.569 -60.248 1.00 41.28 321 HIS A C 1
ATOM 2387 O O . HIS A 1 321 ? 99.786 -44.051 -60.148 1.00 41.28 321 HIS A O 1
ATOM 2393 N N . GLY A 1 322 ? 101.915 -44.156 -60.908 1.00 41.50 322 GLY A N 1
ATOM 2394 C CA . GLY A 1 322 ? 102.220 -45.579 -60.741 1.00 41.50 322 GLY A CA 1
ATOM 2395 C C . GLY A 1 322 ? 101.776 -46.511 -61.864 1.00 41.50 322 GLY A C 1
ATOM 2396 O O . GLY A 1 322 ? 100.741 -47.161 -61.763 1.00 41.50 322 GLY A O 1
ATOM 2397 N N . GLY A 1 323 ? 102.626 -46.669 -62.882 1.00 46.62 323 GLY A N 1
ATOM 2398 C CA . GLY A 1 323 ? 102.640 -47.894 -63.685 1.00 46.62 323 GLY A CA 1
ATOM 2399 C C . GLY A 1 323 ? 103.218 -49.083 -62.891 1.00 46.62 323 GLY A C 1
ATOM 2400 O O . GLY A 1 323 ? 104.018 -48.858 -61.978 1.00 46.62 323 GLY A O 1
ATOM 2401 N N . PRO A 1 324 ? 102.861 -50.335 -63.230 1.00 55.50 324 PRO A N 1
ATOM 2402 C CA . PRO A 1 324 ? 103.558 -51.525 -62.744 1.00 55.50 324 PRO A CA 1
ATOM 2403 C C . PRO A 1 324 ? 104.380 -52.249 -63.837 1.00 55.50 324 PRO A C 1
ATOM 2405 O O . PRO A 1 324 ? 103.999 -52.238 -65.008 1.00 55.50 324 PRO A O 1
ATOM 2408 N N . ASN A 1 325 ? 105.418 -52.975 -63.376 1.00 39.78 325 ASN A N 1
ATOM 2409 C CA . ASN A 1 325 ? 106.220 -54.044 -64.028 1.00 39.78 325 ASN A CA 1
ATOM 2410 C C . ASN A 1 325 ? 107.410 -53.568 -64.893 1.00 39.78 325 ASN A C 1
ATOM 2412 O O . ASN A 1 325 ? 107.248 -52.656 -65.690 1.00 39.78 325 ASN A O 1
ATOM 2416 N N . ALA A 1 326 ? 108.627 -54.131 -64.870 1.00 39.47 326 ALA A N 1
ATOM 2417 C CA . ALA A 1 326 ? 109.289 -55.325 -64.295 1.00 39.47 326 ALA A CA 1
ATOM 2418 C C . ALA A 1 326 ? 110.820 -55.175 -64.579 1.00 39.47 326 ALA A C 1
ATOM 2420 O O . ALA A 1 326 ? 111.182 -54.177 -65.212 1.00 39.47 326 ALA A O 1
ATOM 2421 N N . PRO A 1 327 ? 111.704 -56.173 -64.369 1.00 49.28 327 PRO A N 1
ATOM 2422 C CA . PRO A 1 327 ? 111.868 -57.162 -63.295 1.00 49.28 327 PRO A CA 1
ATOM 2423 C C . PRO A 1 327 ? 112.901 -56.743 -62.223 1.00 49.28 327 PRO A C 1
ATOM 2425 O O . PRO A 1 327 ? 113.712 -55.826 -62.482 1.00 49.28 327 PRO A O 1
#

Secondary structure (DSSP, 8-state):
-HHHHHHHHHHHHHHHHHHHHHHHHHHHHHHHHHHHHHHHHHHHHHHHHHHHHHHHHHHHHHHHHHTT----GGGSS--SHHHHHHHHHHHHT-TT--HHHHHHHHHHHHHHHHHHHHHHHHHHHHHHHHHHHHHHHHHHHHHHHHHHHHHHHHHHH-S-HHHHHHHHHHHHHHHHH-TTSHHHHHHTS-HHHHHHHHHHHHHHHHHHHHHHHHHHH-SSPPPHHHHHHHHHHHHHHHHHHHHHHHHHHHHHHTT-S-TTTSHHHHSSHHHHHHHHHHHHHHHHHHHHHHHHHHHHHHHHTT---PPPPPP---------S------

Foldseek 3Di:
DVLVVLLVVLVVVLVVLVVVLVVLVVLLVVLVVLLVVLVVVLVVLVVVLVVLLVVLLVLLVVQCVVVVPDDPPPLSPDSQLVSSLVSLVVSCPDPPRDPVVNVSSVVSNVSSVVSVVSVVVSVVSVVVSVVSVVVSVVSVVSNVVSVVVSVVSCCVSPVDSVCSVVVVVVVVVQVVVCPPCPVVVVVPDDLVVVLLVLLLVLLLVLLVVLVVVVCVPDPDDDDPVNNVVLSVLSSVQSNVQLVVVVVVLVVVCVVDVPNPPPVVVCSPSVVSSVSSNVSSNCSVVVVVVCVVVVVVVVVVVPDDDDDDDDDDDDDDDDDDDDDDDDD

Nearest PDB structures (foldseek):
  5nnv-assembly1_A  TM=3.706E-01  e=1.259E+00  Bacillus subtilis subsp. subtilis str. 168
  1qu7-assembly1_A  TM=3.125E-01  e=8.190E+00  Escherichia coli
  8otz-assembly1_Cu  TM=2.170E-01  e=6.184E+00  Bos taurus
  9cpb-assembly1_5V  TM=1.731E-01  e=6.481E+00  Bos taurus